Protein AF-A0A3M2SYF1-F1 (afdb_monomer)

Secondary structure (DSSP, 8-state):
--PPPGGGGGTT-TTSS-HHHHHHHHHHHHHHHHHHHHHHHHHTTS-GGG-TTHHHHHHHHHTT--TTSTT--HHHHHHHHHHHHHHHT-HHHHHHHHHHHIIIIIHHHHTTS--TTB-TTSSBPSSPPPPPSS-GGGG-GGG-HHHHT-TTHHHHHHHHHTT--TT-HHHHHHHHHHHHHHHHHHHT-SSHHHHHHHHHIIIIIIIHHHHHTT--HHHHTTHHHHHHHHHGGGGG--BTTB-HHHHHHHHHHHHHHHHHHHHHHH--TT-SS--HHHHHHHHHIIIIIIHHHHHHHHS--GGGTTS-----PPP-SSHHHHHHHHHHH--

Structure (mmCIF, N/CA/C/O backbone):
data_AF-A0A3M2SYF1-F1
#
_entry.id   AF-A0A3M2SYF1-F1
#
loop_
_atom_site.group_PDB
_atom_site.id
_atom_site.type_symbol
_atom_site.label_atom_id
_atom_site.label_alt_id
_atom_site.label_comp_id
_atom_site.label_asym_id
_atom_site.label_entity_id
_atom_site.label_seq_id
_atom_site.pdbx_PDB_ins_code
_atom_site.Cartn_x
_atom_site.Cartn_y
_atom_site.Cartn_z
_atom_site.occupancy
_atom_site.B_iso_or_equiv
_atom_site.auth_seq_id
_atom_site.auth_comp_id
_atom_site.auth_asym_id
_atom_site.auth_atom_id
_atom_site.pdbx_PDB_model_num
ATOM 1 N N . MET A 1 1 ? -13.471 -16.280 10.370 1.00 60.03 1 MET A N 1
ATOM 2 C CA . MET A 1 1 ? -13.769 -14.927 9.847 1.00 60.03 1 MET A CA 1
ATOM 3 C C . MET A 1 1 ? -13.955 -15.028 8.344 1.00 60.03 1 MET A C 1
ATOM 5 O O . MET A 1 1 ? -13.432 -15.975 7.771 1.00 60.03 1 MET A O 1
ATOM 9 N N . ALA A 1 2 ? -14.697 -14.108 7.727 1.00 73.38 2 ALA A N 1
ATOM 10 C CA . ALA A 1 2 ? -14.865 -14.026 6.274 1.00 73.38 2 ALA A CA 1
ATOM 11 C C . ALA A 1 2 ? -13.583 -13.480 5.620 1.00 73.38 2 ALA A C 1
ATOM 13 O O . ALA A 1 2 ? -13.582 -12.371 5.104 1.00 73.38 2 ALA A O 1
ATOM 14 N N . LEU A 1 3 ? -12.462 -14.187 5.763 1.00 85.25 3 LEU A N 1
ATOM 15 C CA . LEU A 1 3 ? -11.188 -13.768 5.187 1.00 85.25 3 LEU A CA 1
ATOM 16 C C . LEU A 1 3 ? -10.887 -14.611 3.950 1.00 85.25 3 LEU A C 1
ATOM 18 O O . LEU A 1 3 ? -11.092 -15.827 4.002 1.00 85.25 3 LEU A O 1
ATOM 22 N N . PRO A 1 4 ? -10.392 -13.989 2.869 1.00 83.75 4 PRO A N 1
ATOM 23 C CA . PRO A 1 4 ? -9.928 -14.712 1.697 1.00 83.75 4 PRO A CA 1
ATOM 24 C C . PRO A 1 4 ? -8.846 -15.726 2.060 1.00 83.75 4 PRO A C 1
ATOM 26 O O . PRO A 1 4 ? -7.920 -15.420 2.815 1.00 83.75 4 PRO A O 1
ATOM 29 N N . SER A 1 5 ? -8.964 -16.927 1.501 1.00 83.44 5 SER A N 1
ATOM 30 C CA . SER A 1 5 ? -8.014 -18.012 1.727 1.00 83.44 5 SER A CA 1
ATOM 31 C C . SER A 1 5 ? -6.654 -17.765 1.057 1.00 83.44 5 SER A C 1
ATOM 33 O O . SER A 1 5 ? -6.559 -17.114 0.014 1.00 83.44 5 SER A O 1
ATOM 35 N N . SER A 1 6 ? -5.589 -18.369 1.594 1.00 82.56 6 SER A N 1
ATOM 36 C CA . SER A 1 6 ? -4.245 -18.331 0.994 1.00 82.56 6 SER A CA 1
ATOM 37 C C . SER A 1 6 ? -4.172 -19.014 -0.377 1.00 82.56 6 SER A C 1
ATOM 39 O O . SER A 1 6 ? -3.214 -18.808 -1.113 1.00 82.56 6 SER A O 1
ATOM 41 N N . VAL A 1 7 ? -5.198 -19.783 -0.763 1.00 81.19 7 VAL A N 1
ATOM 42 C CA . VAL A 1 7 ? -5.313 -20.410 -2.094 1.00 81.19 7 VAL A CA 1
ATOM 43 C C . VAL A 1 7 ? -5.269 -19.363 -3.221 1.00 81.19 7 VAL A C 1
ATOM 45 O O . VAL A 1 7 ? -4.838 -19.674 -4.329 1.00 81.19 7 VAL A O 1
ATOM 48 N N . PHE A 1 8 ? -5.639 -18.109 -2.941 1.00 81.38 8 PHE A N 1
ATOM 49 C CA . PHE A 1 8 ? -5.541 -17.008 -3.902 1.00 81.38 8 PHE A CA 1
ATOM 50 C C . PHE A 1 8 ? -4.116 -16.451 -4.085 1.00 81.38 8 PHE A C 1
ATOM 52 O O . PHE A 1 8 ? -3.902 -15.679 -5.015 1.00 81.38 8 PHE A O 1
ATOM 59 N N . ALA A 1 9 ? -3.133 -16.839 -3.261 1.00 77.38 9 ALA A N 1
ATOM 60 C CA . ALA A 1 9 ? -1.750 -16.358 -3.381 1.00 77.38 9 ALA A CA 1
ATOM 61 C C . ALA A 1 9 ? -1.052 -16.862 -4.656 1.00 77.38 9 ALA A C 1
ATOM 63 O O . ALA A 1 9 ? -0.206 -16.173 -5.217 1.00 77.38 9 ALA A O 1
ATOM 64 N N . GLU A 1 10 ? -1.419 -18.060 -5.118 1.00 65.81 10 GLU A N 1
ATOM 65 C CA . GLU A 1 10 ? -0.887 -18.686 -6.338 1.00 65.81 10 GLU A CA 1
ATOM 66 C C . GLU A 1 10 ? -1.719 -18.354 -7.586 1.00 65.81 10 GLU A C 1
ATOM 68 O O . GLU A 1 10 ? -1.392 -18.790 -8.685 1.00 65.81 10 GLU A O 1
ATOM 73 N N . ALA A 1 11 ? -2.818 -17.611 -7.434 1.00 58.62 11 ALA A N 1
ATOM 74 C CA . ALA A 1 11 ? -3.801 -17.394 -8.491 1.00 58.62 11 ALA A CA 1
ATOM 75 C C . ALA A 1 11 ? -3.437 -16.243 -9.446 1.00 58.62 11 ALA A C 1
ATOM 77 O O . ALA A 1 11 ? -4.338 -15.667 -10.052 1.00 58.62 11 ALA A O 1
ATOM 78 N N . ALA A 1 12 ? -2.145 -15.902 -9.565 1.00 52.38 12 ALA A N 1
ATOM 79 C CA . ALA A 1 12 ? -1.666 -14.809 -10.416 1.00 52.38 12 ALA A CA 1
ATOM 80 C C . ALA A 1 12 ? -2.167 -14.950 -11.865 1.00 52.38 12 ALA A C 1
ATOM 82 O O . ALA A 1 12 ? -2.589 -13.954 -12.441 1.00 52.38 12 ALA A O 1
ATOM 83 N N . ASP A 1 13 ? -2.266 -16.190 -12.363 1.00 54.28 13 ASP A N 1
ATOM 84 C CA . ASP A 1 13 ? -2.859 -16.521 -13.660 1.00 54.28 13 ASP A CA 1
ATOM 85 C C . ASP A 1 13 ? -4.036 -17.492 -13.477 1.00 54.28 13 ASP A C 1
ATOM 87 O O . ASP A 1 13 ? -3.900 -18.719 -13.489 1.00 54.28 13 ASP A O 1
ATOM 91 N N . LEU A 1 14 ? -5.236 -16.936 -13.270 1.00 56.28 14 LEU A N 1
ATOM 92 C CA . LEU A 1 14 ? -6.472 -17.711 -13.084 1.00 56.28 14 LEU A CA 1
ATOM 93 C C . LEU A 1 14 ? -6.798 -18.637 -14.274 1.00 56.28 14 LEU A C 1
ATOM 95 O O . LEU A 1 14 ? -7.517 -19.632 -14.109 1.00 56.28 14 LEU A O 1
ATOM 99 N N . GLU A 1 15 ? -6.297 -18.305 -15.464 1.00 55.44 15 GLU A N 1
ATOM 100 C CA . GLU A 1 15 ? -6.609 -18.985 -16.722 1.00 55.44 15 GLU A CA 1
ATOM 101 C C . GLU A 1 15 ? -5.902 -20.345 -16.857 1.00 55.44 15 GLU A C 1
ATOM 103 O O . GLU A 1 15 ? -6.536 -21.301 -17.315 1.00 55.44 15 GLU A O 1
ATOM 108 N N . ASP A 1 16 ? -4.695 -20.496 -16.303 1.00 61.03 16 ASP A N 1
ATOM 109 C CA . ASP A 1 16 ? -3.860 -21.706 -16.431 1.00 61.03 16 ASP A CA 1
ATOM 110 C C . ASP A 1 16 ? -4.001 -22.705 -15.268 1.00 61.03 16 ASP A C 1
ATOM 112 O O . ASP A 1 16 ? -3.354 -23.755 -15.224 1.00 61.03 16 ASP A O 1
ATOM 116 N N . LEU A 1 17 ? -4.890 -22.429 -14.310 1.00 69.31 17 LEU A N 1
ATOM 117 C CA . LEU A 1 17 ? -5.091 -23.315 -13.164 1.00 69.31 17 LEU A CA 1
ATOM 118 C C . LEU A 1 17 ? -5.807 -24.627 -13.554 1.00 69.31 17 LEU A C 1
ATOM 120 O O . LEU A 1 17 ? -6.782 -24.596 -14.316 1.00 69.31 17 LEU A O 1
ATOM 124 N N . PRO A 1 18 ? -5.418 -25.772 -12.954 1.00 78.56 18 PRO A N 1
ATOM 125 C CA . PRO A 1 18 ? -6.154 -27.027 -13.077 1.00 78.56 18 PRO A CA 1
ATOM 126 C C . PRO A 1 18 ? -7.618 -26.868 -12.652 1.00 78.56 18 PRO A C 1
ATOM 128 O O . PRO A 1 18 ? -7.913 -26.155 -11.686 1.00 78.56 18 PRO A O 1
ATOM 131 N N . ASP A 1 19 ? -8.530 -27.599 -13.294 1.00 77.62 19 ASP A N 1
ATOM 132 C CA . ASP A 1 19 ? -9.976 -27.500 -13.033 1.00 77.62 19 ASP A CA 1
ATOM 133 C C . ASP A 1 19 ? -10.345 -27.707 -11.556 1.00 77.62 19 ASP A C 1
ATOM 135 O O . ASP A 1 19 ? -11.217 -27.018 -11.022 1.00 77.62 19 ASP A O 1
ATOM 139 N N . GLY A 1 20 ? -9.623 -28.589 -10.854 1.00 77.25 20 GLY A N 1
ATOM 140 C CA . GLY A 1 20 ? -9.787 -28.794 -9.413 1.00 77.25 20 GLY A CA 1
ATOM 141 C C . GLY A 1 20 ? -9.464 -27.549 -8.574 1.00 77.25 20 GLY A C 1
ATOM 142 O O . GLY A 1 20 ? -10.216 -27.220 -7.656 1.00 77.25 20 GLY A O 1
ATOM 143 N N . LYS A 1 21 ? -8.398 -26.804 -8.913 1.00 78.94 21 LYS A N 1
ATOM 144 C CA . LYS A 1 21 ? -8.055 -25.537 -8.237 1.00 78.94 21 LYS A CA 1
ATOM 145 C C . LYS A 1 21 ? -9.088 -24.452 -8.563 1.00 78.94 21 LYS A C 1
ATOM 147 O O . LYS A 1 21 ? -9.530 -23.743 -7.662 1.00 78.94 21 LYS A O 1
ATOM 152 N N . LYS A 1 22 ? -9.552 -24.373 -9.816 1.00 80.44 22 LYS A N 1
ATOM 153 C CA . LYS A 1 22 ? -10.620 -23.442 -10.231 1.00 80.44 22 LYS A CA 1
ATOM 154 C C . LYS A 1 22 ? -11.930 -23.684 -9.470 1.00 80.44 22 LYS A C 1
ATOM 156 O O . LYS A 1 22 ? -12.596 -22.726 -9.083 1.00 80.44 22 LYS A O 1
ATOM 161 N N . ALA A 1 23 ? -12.302 -24.943 -9.234 1.00 83.88 23 ALA A N 1
ATOM 162 C CA . ALA A 1 23 ? -13.482 -25.288 -8.442 1.00 83.88 23 ALA A CA 1
ATOM 163 C C . ALA A 1 23 ? -13.339 -24.862 -6.971 1.00 83.88 23 ALA A C 1
ATOM 165 O O . ALA A 1 23 ? -14.257 -24.250 -6.425 1.00 83.88 23 ALA A O 1
ATOM 166 N N . ALA A 1 24 ? -12.176 -25.108 -6.358 1.00 84.19 24 ALA A N 1
ATOM 167 C CA . ALA A 1 24 ? -11.895 -24.693 -4.984 1.00 84.19 24 ALA A CA 1
ATOM 168 C C . ALA A 1 24 ? -11.954 -23.164 -4.807 1.00 84.19 24 ALA A C 1
ATOM 170 O O . ALA A 1 24 ? -12.565 -22.681 -3.857 1.00 84.19 24 ALA A O 1
ATOM 171 N N . LEU A 1 25 ? -11.400 -22.397 -5.754 1.00 86.06 25 LEU A N 1
ATOM 172 C CA . LEU A 1 25 ? -11.466 -20.929 -5.744 1.00 86.06 25 LEU A CA 1
ATOM 173 C C . LEU A 1 25 ? -12.909 -20.410 -5.838 1.00 86.06 25 LEU A C 1
ATOM 175 O O . LEU A 1 25 ? -13.281 -19.460 -5.149 1.00 86.06 25 LEU A O 1
ATOM 179 N N . LYS A 1 26 ? -13.745 -21.038 -6.677 1.00 86.75 26 LYS A N 1
ATOM 180 C CA . LYS A 1 26 ? -15.169 -20.682 -6.802 1.00 86.75 26 LYS A CA 1
ATOM 181 C C . LYS A 1 26 ? -15.941 -20.952 -5.510 1.00 86.75 26 LYS A C 1
ATOM 183 O O . LYS A 1 26 ? -16.753 -20.116 -5.117 1.00 86.75 26 LYS A O 1
ATOM 188 N N . ASP A 1 27 ? -15.691 -22.093 -4.871 1.00 87.94 27 ASP A N 1
ATOM 189 C CA . ASP A 1 27 ? -16.307 -22.452 -3.591 1.00 87.94 27 ASP A CA 1
ATOM 190 C C . ASP A 1 27 ? -15.890 -21.482 -2.474 1.00 87.94 27 ASP A C 1
ATOM 192 O O . ASP A 1 27 ? -16.748 -20.962 -1.759 1.00 87.94 27 ASP A O 1
ATOM 196 N N . ASP A 1 28 ? -14.600 -21.142 -2.381 1.00 88.06 28 ASP A N 1
ATOM 197 C CA . ASP A 1 28 ? -14.106 -20.162 -1.405 1.00 88.06 28 ASP A CA 1
ATOM 198 C C . ASP A 1 28 ? -14.729 -18.774 -1.620 1.00 88.06 28 ASP A C 1
ATOM 200 O O . ASP A 1 28 ? -15.198 -18.136 -0.674 1.00 88.06 28 ASP A O 1
ATOM 204 N N . ARG A 1 29 ? -14.856 -18.342 -2.884 1.00 89.81 29 ARG A N 1
ATOM 205 C CA . ARG A 1 29 ? -15.530 -17.082 -3.229 1.00 89.81 29 ARG A CA 1
ATOM 206 C C . ARG A 1 29 ? -16.994 -17.079 -2.794 1.00 89.81 29 ARG A C 1
ATOM 208 O O . ARG A 1 29 ? -17.486 -16.070 -2.284 1.00 89.81 29 ARG A O 1
ATOM 215 N N . LEU A 1 30 ? -17.704 -18.189 -2.999 1.00 89.50 30 LEU A N 1
ATOM 216 C CA . LEU A 1 30 ? -19.107 -18.319 -2.606 1.00 89.50 30 LEU A CA 1
ATOM 217 C C . LEU A 1 30 ? -19.254 -18.278 -1.080 1.00 89.50 30 LEU A C 1
ATOM 219 O O . LEU A 1 30 ? -20.095 -17.536 -0.573 1.00 89.50 30 LEU A O 1
ATOM 223 N N . LYS A 1 31 ? -18.392 -18.992 -0.347 1.00 90.62 31 LYS A N 1
ATOM 224 C CA . LYS A 1 31 ? -18.346 -18.964 1.124 1.00 90.62 31 LYS A CA 1
ATOM 225 C C . LYS A 1 31 ? -18.086 -17.560 1.663 1.00 90.62 31 LYS A C 1
ATOM 227 O O . LYS A 1 31 ? -18.828 -17.094 2.525 1.00 90.62 31 LYS A O 1
ATOM 232 N N . SER A 1 32 ? -17.085 -16.870 1.121 1.00 91.50 32 SER A N 1
ATOM 233 C CA . SER A 1 32 ? -16.773 -15.480 1.462 1.00 91.50 32 SER A CA 1
ATOM 234 C C . SER A 1 32 ? -17.945 -14.538 1.180 1.00 91.50 32 SER A C 1
ATOM 236 O O . SER A 1 32 ? -18.293 -13.723 2.031 1.00 91.50 32 SER A O 1
ATOM 238 N N . THR A 1 33 ? -18.624 -14.704 0.040 1.00 92.44 33 THR A N 1
ATOM 239 C CA . THR A 1 33 ? -19.803 -13.895 -0.312 1.00 92.44 33 THR A CA 1
ATOM 240 C C . THR A 1 33 ? -20.936 -14.090 0.692 1.00 92.44 33 THR A C 1
ATOM 242 O O . THR A 1 33 ? -21.449 -13.113 1.228 1.00 92.44 33 THR A O 1
ATOM 245 N N . LEU A 1 34 ? -21.282 -15.341 1.015 1.00 93.25 34 LEU A N 1
ATOM 246 C CA . LEU A 1 34 ? -22.310 -15.642 2.016 1.00 93.25 34 LEU A CA 1
ATOM 247 C C . LEU A 1 34 ? -21.955 -15.070 3.393 1.00 93.25 34 LEU A C 1
ATOM 249 O O . LEU A 1 34 ? -22.825 -14.559 4.097 1.00 93.25 34 LEU A O 1
ATOM 253 N N . ALA A 1 35 ? -20.680 -15.140 3.778 1.00 93.31 35 ALA A N 1
ATOM 254 C CA . ALA A 1 35 ? -20.221 -14.613 5.053 1.00 93.31 35 ALA A CA 1
ATOM 255 C C . ALA A 1 35 ? -20.317 -13.076 5.115 1.00 93.31 35 ALA A C 1
ATOM 257 O O . ALA A 1 35 ? -20.728 -12.541 6.145 1.00 93.31 35 ALA A O 1
ATOM 258 N N . VAL A 1 36 ? -20.023 -12.366 4.018 1.00 94.38 36 VAL A N 1
ATOM 259 C CA . VAL A 1 36 ? -20.250 -10.913 3.915 1.00 94.38 36 VAL A CA 1
ATOM 260 C C . VAL A 1 36 ? -21.741 -10.578 3.996 1.00 94.38 36 VAL A C 1
ATOM 262 O O . VAL A 1 36 ? -22.110 -9.696 4.767 1.00 94.38 36 VAL A O 1
ATOM 265 N N . SER A 1 37 ? -22.618 -11.323 3.319 1.00 93.88 37 SER A N 1
ATOM 266 C CA . SER A 1 37 ? -24.070 -11.090 3.399 1.00 93.88 37 SER A CA 1
ATOM 267 C C . SER A 1 37 ? -24.646 -11.367 4.789 1.00 93.88 37 SER A C 1
ATOM 269 O O . SER A 1 37 ? -25.560 -10.673 5.249 1.00 93.88 37 SER A O 1
ATOM 271 N N . ALA A 1 38 ? -24.081 -12.339 5.509 1.00 94.06 38 ALA A N 1
ATOM 272 C CA . ALA A 1 38 ? -24.398 -12.557 6.915 1.00 94.06 38 ALA A CA 1
ATOM 273 C C . ALA A 1 38 ? -23.958 -11.361 7.778 1.00 94.06 38 ALA A C 1
ATOM 275 O O . ALA A 1 38 ? -24.742 -10.888 8.600 1.00 94.06 38 ALA A O 1
ATOM 276 N N . LEU A 1 39 ? -22.751 -10.819 7.561 1.00 93.44 39 LEU A N 1
ATOM 277 C CA . LEU A 1 39 ? -22.296 -9.594 8.233 1.00 93.44 39 LEU A CA 1
ATOM 278 C C . LEU A 1 39 ? -23.184 -8.389 7.894 1.00 93.44 39 LEU A C 1
ATOM 280 O O . LEU A 1 39 ? -23.509 -7.617 8.794 1.00 93.44 39 LEU A O 1
ATOM 284 N N . ALA A 1 40 ? -23.633 -8.256 6.645 1.00 92.19 40 ALA A N 1
ATOM 285 C CA . ALA A 1 40 ? -24.565 -7.213 6.226 1.00 92.19 40 ALA A CA 1
ATOM 286 C C . ALA A 1 40 ? -25.890 -7.309 6.989 1.00 92.19 40 ALA A C 1
ATOM 288 O O . ALA A 1 40 ? -26.342 -6.329 7.584 1.00 92.19 40 ALA A O 1
ATOM 289 N N . SER A 1 41 ? -26.454 -8.513 7.074 1.00 92.75 41 SER A N 1
ATOM 290 C CA . SER A 1 41 ? -27.684 -8.771 7.829 1.00 92.75 41 SER A CA 1
ATOM 291 C C . SER A 1 41 ? -27.514 -8.474 9.324 1.00 92.75 41 SER A C 1
ATOM 293 O O . SER A 1 41 ? -28.389 -7.871 9.943 1.00 92.75 41 SER A O 1
ATOM 295 N N . LEU A 1 42 ? -26.368 -8.838 9.910 1.00 92.00 42 LEU A N 1
ATOM 296 C CA . LEU A 1 42 ? -26.054 -8.545 11.313 1.00 92.00 42 LEU A CA 1
ATOM 297 C C . LEU A 1 42 ? -25.846 -7.048 11.567 1.00 92.00 42 LEU A C 1
ATOM 299 O O . LEU A 1 42 ? -26.265 -6.551 12.612 1.00 92.00 42 LEU A O 1
ATOM 303 N N . SER A 1 43 ? -25.256 -6.322 10.615 1.00 91.44 43 SER A N 1
ATOM 304 C CA . SER A 1 43 ? -25.020 -4.878 10.730 1.00 91.44 43 SER A CA 1
ATOM 305 C C . SER A 1 43 ? -26.317 -4.064 10.814 1.00 91.44 43 SER A C 1
ATOM 307 O O . SER A 1 43 ? -26.334 -2.999 11.431 1.00 91.44 43 SER A O 1
ATOM 309 N N . ALA A 1 44 ? -27.420 -4.597 10.273 1.00 89.94 44 ALA A N 1
ATOM 310 C CA . ALA A 1 44 ? -28.752 -4.009 10.400 1.00 89.94 44 ALA A CA 1
ATOM 311 C C . ALA A 1 44 ? -29.326 -4.121 11.826 1.00 89.94 44 ALA A C 1
ATOM 313 O O . ALA A 1 44 ? -30.186 -3.330 12.208 1.00 89.94 44 ALA A O 1
ATOM 314 N N . VAL A 1 45 ? -28.854 -5.089 12.618 1.00 92.38 45 VAL A N 1
ATOM 315 C CA . VAL A 1 45 ? -29.316 -5.335 13.994 1.00 92.38 45 VAL A CA 1
ATOM 316 C C . VAL A 1 45 ? -28.376 -4.694 15.016 1.00 92.38 45 VAL A C 1
ATOM 318 O O . VAL A 1 45 ? -28.828 -4.057 15.969 1.00 92.38 45 VAL A O 1
ATOM 321 N N . LEU A 1 46 ? -27.064 -4.846 14.823 1.00 91.44 46 LEU A N 1
ATOM 322 C CA . LEU A 1 46 ? -26.029 -4.298 15.692 1.00 91.44 46 LEU A CA 1
ATOM 323 C C . LEU A 1 46 ? -25.073 -3.422 14.870 1.00 91.44 46 LEU A C 1
ATOM 325 O O . LEU A 1 46 ? -24.324 -3.952 14.047 1.00 91.44 46 LEU A O 1
ATOM 329 N N . PRO A 1 47 ? -25.029 -2.101 15.124 1.00 89.12 47 PRO A N 1
ATOM 330 C CA . PRO A 1 47 ? -24.081 -1.225 14.454 1.00 89.12 47 PRO A CA 1
ATOM 331 C C . PRO A 1 47 ? -22.636 -1.670 14.676 1.00 89.12 47 PRO A C 1
ATOM 333 O O . PRO A 1 47 ? -22.246 -1.991 15.802 1.00 89.12 47 PRO A O 1
ATOM 336 N N . LEU A 1 48 ? -21.827 -1.615 13.617 1.00 89.56 48 LEU A N 1
ATOM 337 C CA . LEU A 1 48 ? -20.460 -2.140 13.604 1.00 89.56 48 LEU A CA 1
ATOM 338 C C . LEU A 1 48 ? -19.583 -1.566 14.729 1.00 89.56 48 LEU A C 1
ATOM 340 O O . LEU A 1 48 ? -18.833 -2.298 15.366 1.00 89.56 48 LEU A O 1
ATOM 344 N N . TRP A 1 49 ? -19.715 -0.272 15.032 1.00 86.62 49 TRP A N 1
ATOM 345 C CA . TRP A 1 49 ? -18.931 0.398 16.079 1.00 86.62 49 TRP A CA 1
ATOM 346 C C . TRP A 1 49 ? -19.299 -0.016 17.512 1.00 86.62 49 TRP A C 1
ATOM 348 O O . TRP A 1 49 ? -18.588 0.335 18.449 1.00 86.62 49 TRP A O 1
ATOM 358 N N . LYS A 1 50 ? -20.411 -0.737 17.705 1.00 88.88 50 LYS A N 1
ATOM 359 C CA . LYS A 1 50 ? -20.804 -1.315 19.000 1.00 88.88 50 LYS A CA 1
ATOM 360 C C . LYS A 1 50 ? -20.379 -2.778 19.145 1.00 88.88 50 LYS A C 1
ATOM 362 O O . LYS A 1 50 ? -20.552 -3.347 20.221 1.00 88.88 50 LYS A O 1
ATOM 367 N N . ALA A 1 51 ? -19.871 -3.401 18.082 1.00 90.94 51 ALA A N 1
ATOM 368 C CA . ALA A 1 51 ? -19.428 -4.785 18.128 1.00 90.94 51 ALA A CA 1
ATOM 369 C C . ALA A 1 51 ? -18.134 -4.915 18.946 1.00 90.94 51 ALA A C 1
ATOM 371 O O . ALA A 1 51 ? -17.207 -4.123 18.791 1.00 90.94 51 ALA A O 1
ATOM 372 N N . ALA A 1 52 ? -18.048 -5.953 19.782 1.00 90.19 52 ALA A N 1
ATOM 373 C CA . ALA A 1 52 ? -16.858 -6.220 20.597 1.00 90.19 52 ALA A CA 1
ATOM 374 C C . ALA A 1 52 ? -15.608 -6.520 19.745 1.00 90.19 52 ALA A C 1
ATOM 376 O O . ALA A 1 52 ? -14.488 -6.240 20.155 1.00 90.19 52 ALA A O 1
ATOM 377 N N . ASN A 1 53 ? -15.809 -7.068 18.547 1.00 91.62 53 ASN A N 1
ATOM 378 C CA . ASN A 1 53 ? -14.782 -7.464 17.588 1.00 91.62 53 ASN A CA 1
ATOM 379 C C . ASN A 1 53 ? -14.786 -6.567 16.334 1.00 91.62 53 ASN A C 1
ATOM 381 O O . ASN A 1 53 ? -14.581 -7.048 15.219 1.00 91.62 53 ASN A O 1
ATOM 385 N N . ALA A 1 54 ? -15.032 -5.261 16.501 1.00 93.56 54 ALA A N 1
ATOM 386 C CA . ALA A 1 54 ? -15.116 -4.305 15.392 1.00 93.56 54 ALA A CA 1
ATOM 387 C C . ALA A 1 54 ? -13.883 -4.337 14.472 1.00 93.56 54 ALA A C 1
ATOM 389 O O . ALA A 1 54 ? -14.045 -4.332 13.255 1.00 93.56 54 ALA A O 1
ATOM 390 N N . ALA A 1 55 ? -12.668 -4.443 15.025 1.00 94.69 55 ALA A N 1
ATOM 391 C CA . ALA A 1 55 ? -11.441 -4.531 14.232 1.00 94.69 55 ALA A CA 1
ATOM 392 C C . ALA A 1 55 ? -11.419 -5.755 13.300 1.00 94.69 55 ALA A C 1
ATOM 394 O O . ALA A 1 55 ? -11.034 -5.634 12.137 1.00 94.69 55 ALA A O 1
ATOM 395 N N . ASP A 1 56 ? -11.894 -6.912 13.765 1.00 94.06 56 ASP A N 1
ATOM 396 C CA . ASP A 1 56 ? -11.939 -8.142 12.968 1.00 94.06 56 ASP A CA 1
ATOM 397 C C . ASP A 1 56 ? -13.006 -8.064 11.870 1.00 94.06 56 ASP A C 1
ATOM 399 O O . ASP A 1 56 ? -12.771 -8.477 10.734 1.00 94.06 56 ASP A O 1
ATOM 403 N N . ILE A 1 57 ? -14.169 -7.485 12.189 1.00 94.88 57 ILE A N 1
ATOM 404 C CA . ILE A 1 57 ? -15.255 -7.275 11.223 1.00 94.88 57 ILE A CA 1
ATOM 405 C C . ILE A 1 57 ? -14.812 -6.286 10.140 1.00 94.88 57 ILE A C 1
ATOM 407 O O . ILE A 1 57 ? -14.977 -6.568 8.957 1.00 94.88 57 ILE A O 1
ATOM 411 N N . VAL A 1 58 ? -14.212 -5.155 10.524 1.00 96.00 58 VAL A N 1
ATOM 412 C CA . VAL A 1 58 ? -13.685 -4.160 9.577 1.00 96.00 58 VAL A CA 1
ATOM 413 C C . VAL A 1 58 ? -12.585 -4.764 8.716 1.00 96.00 58 VAL A C 1
ATOM 415 O O . VAL A 1 58 ? -12.621 -4.574 7.508 1.00 96.00 58 VAL A O 1
ATOM 418 N N . THR A 1 59 ? -11.660 -5.541 9.287 1.00 96.38 59 THR A N 1
ATOM 419 C CA . THR A 1 59 ? -10.628 -6.250 8.506 1.00 96.38 59 THR A CA 1
ATOM 420 C C . THR A 1 59 ? -11.261 -7.182 7.468 1.00 96.38 59 THR A C 1
ATOM 422 O O . THR A 1 59 ? -10.873 -7.165 6.298 1.00 96.38 59 THR A O 1
ATOM 425 N N . ALA A 1 60 ? -12.281 -7.951 7.861 1.00 95.56 60 ALA A N 1
ATOM 426 C CA . ALA A 1 60 ? -12.978 -8.853 6.952 1.00 95.56 60 ALA A CA 1
ATOM 427 C C . ALA A 1 60 ? -13.711 -8.109 5.828 1.00 95.56 60 ALA A C 1
ATOM 429 O O . ALA A 1 60 ? -13.540 -8.451 4.665 1.00 95.56 60 ALA A O 1
ATO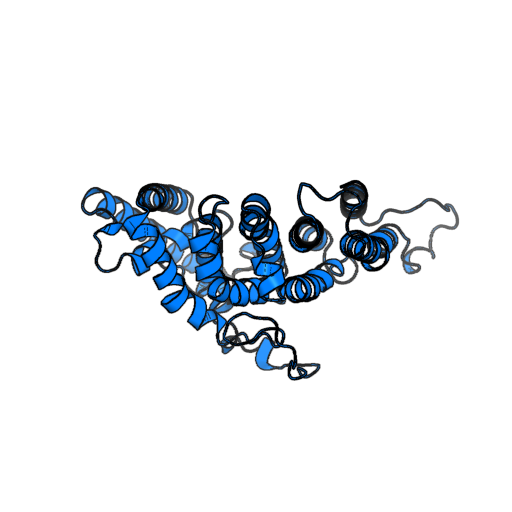M 430 N N . LEU A 1 61 ? -14.465 -7.054 6.139 1.00 96.25 61 LEU A N 1
ATOM 431 C CA . LEU A 1 61 ? -15.159 -6.253 5.124 1.00 96.25 61 LEU A CA 1
ATOM 432 C C . LEU A 1 61 ? -14.166 -5.517 4.211 1.00 96.25 61 LEU A C 1
ATOM 434 O O . LEU A 1 61 ? -14.330 -5.501 2.992 1.00 96.25 61 LEU A O 1
ATOM 438 N N . ALA A 1 62 ? -13.100 -4.947 4.782 1.00 96.69 62 ALA A N 1
ATOM 439 C CA . ALA A 1 62 ? -12.081 -4.214 4.034 1.00 96.69 62 ALA A CA 1
ATOM 440 C C . ALA A 1 62 ? -11.363 -5.111 3.016 1.00 96.69 62 ALA A C 1
ATOM 442 O O . ALA A 1 62 ? -10.954 -4.627 1.963 1.00 96.69 62 ALA A O 1
ATOM 443 N N . SER A 1 63 ? -11.294 -6.420 3.275 1.00 96.00 63 SER A N 1
ATOM 444 C CA . SER A 1 63 ? -10.727 -7.421 2.363 1.00 96.00 63 SER A CA 1
ATOM 445 C C . SER A 1 63 ? -11.468 -7.530 1.022 1.00 96.00 63 SER A C 1
ATOM 447 O O . SER A 1 63 ? -10.885 -8.024 0.065 1.00 96.00 63 SER A O 1
ATOM 449 N N . PHE A 1 64 ? -12.716 -7.054 0.921 1.00 95.88 64 PHE A N 1
ATOM 450 C CA . PHE A 1 64 ? -13.534 -7.103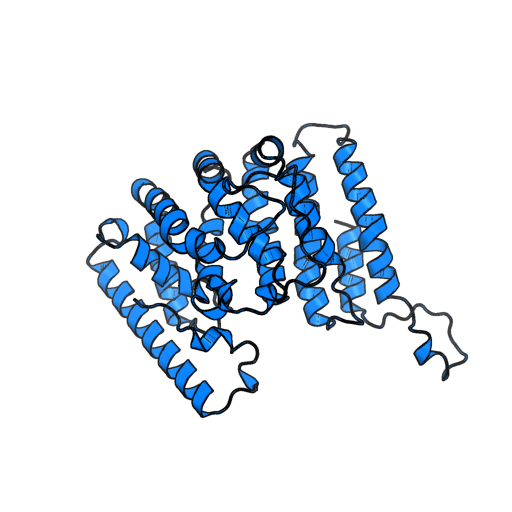 -0.305 1.00 95.88 64 PHE A CA 1
ATOM 451 C C . PHE A 1 64 ? -13.743 -5.725 -0.954 1.00 95.88 64 PHE A C 1
ATOM 453 O O . PHE A 1 64 ? -14.634 -5.540 -1.785 1.00 95.88 64 PHE A O 1
ATOM 460 N N . THR A 1 65 ? -12.941 -4.725 -0.583 1.00 95.38 65 THR A N 1
ATOM 461 C CA . THR A 1 65 ? -13.077 -3.348 -1.098 1.00 95.38 65 THR A CA 1
ATOM 462 C C . THR A 1 65 ? -12.454 -3.133 -2.475 1.00 95.38 65 THR A C 1
ATOM 464 O O . THR A 1 65 ? -12.714 -2.108 -3.095 1.00 95.38 65 THR A O 1
ATOM 467 N N . SER A 1 66 ? -11.679 -4.088 -2.991 1.00 93.12 66 SER A N 1
ATOM 468 C CA . SER A 1 66 ? -11.116 -4.031 -4.343 1.00 93.12 66 SER A CA 1
ATOM 469 C C . SER A 1 66 ? -11.825 -5.025 -5.255 1.00 93.12 66 SER A C 1
ATOM 471 O O . SER A 1 66 ? -11.811 -6.230 -5.003 1.00 93.12 66 SER A O 1
ATOM 473 N N . ALA A 1 67 ? -12.434 -4.518 -6.329 1.00 90.12 67 ALA A N 1
ATOM 474 C CA . ALA A 1 67 ? -13.057 -5.341 -7.366 1.00 90.12 67 ALA A CA 1
ATOM 475 C C . ALA A 1 67 ? -12.031 -6.045 -8.275 1.00 90.12 67 ALA A C 1
ATOM 477 O O . ALA A 1 67 ? -12.405 -6.953 -9.013 1.00 90.12 67 ALA A O 1
ATOM 478 N N . GLU A 1 68 ? -10.763 -5.627 -8.221 1.00 86.94 68 GLU A N 1
ATOM 479 C CA . GLU A 1 68 ? -9.650 -6.240 -8.957 1.00 86.94 68 GLU A CA 1
ATOM 480 C C . GLU A 1 68 ? -9.156 -7.527 -8.280 1.00 86.94 68 GLU A C 1
ATOM 482 O O . GLU A 1 68 ? -8.483 -8.341 -8.908 1.00 86.94 68 GLU A O 1
ATOM 487 N N . ASP A 1 69 ? -9.503 -7.736 -7.005 1.00 89.44 69 ASP A N 1
ATOM 488 C CA . ASP A 1 69 ? -9.057 -8.912 -6.270 1.00 89.44 69 ASP A CA 1
ATOM 489 C C . ASP A 1 69 ? -9.805 -10.178 -6.737 1.00 89.44 69 ASP A C 1
ATOM 491 O O . ASP A 1 69 ? -11.039 -10.179 -6.835 1.00 89.44 69 ASP A O 1
ATOM 495 N N . PRO A 1 70 ? -9.106 -11.312 -6.928 1.00 87.88 70 PRO A N 1
ATOM 496 C CA . PRO A 1 70 ? -9.695 -12.528 -7.498 1.00 87.88 70 PRO A CA 1
ATOM 497 C C . PRO A 1 70 ? -10.761 -13.178 -6.597 1.00 87.88 70 PRO A C 1
ATOM 499 O O . PRO A 1 70 ? -11.632 -13.911 -7.077 1.00 87.88 70 PRO A O 1
ATOM 502 N N . TRP A 1 71 ? -10.720 -12.905 -5.290 1.00 89.94 71 TRP A N 1
ATOM 503 C CA . TRP A 1 71 ? -11.699 -13.386 -4.311 1.00 89.94 71 TRP A CA 1
ATOM 504 C C . TRP A 1 71 ? -12.924 -12.474 -4.170 1.00 89.94 71 TRP A C 1
ATOM 506 O O . TRP A 1 71 ? -13.885 -12.843 -3.492 1.00 89.94 71 TRP A O 1
ATOM 516 N N . THR A 1 72 ? -12.928 -11.293 -4.787 1.00 92.12 72 THR A N 1
ATOM 517 C CA . THR A 1 72 ? -14.001 -10.317 -4.594 1.00 92.12 72 THR A CA 1
ATOM 518 C C . THR A 1 72 ? -15.120 -10.521 -5.614 1.00 92.12 72 THR A C 1
ATOM 520 O O . THR A 1 72 ? -14.956 -10.364 -6.821 1.00 92.12 72 THR A O 1
ATOM 523 N N . GLY A 1 73 ? -16.313 -10.873 -5.129 1.00 91.06 73 GLY A N 1
ATOM 524 C CA . GLY A 1 73 ? -17.538 -10.872 -5.928 1.00 91.06 73 GLY A CA 1
ATOM 525 C C . GLY A 1 73 ? -18.207 -9.494 -5.965 1.00 91.06 73 GLY A C 1
ATOM 526 O O . GLY A 1 73 ? -18.050 -8.688 -5.052 1.00 91.06 73 GLY A O 1
ATOM 527 N N . ARG A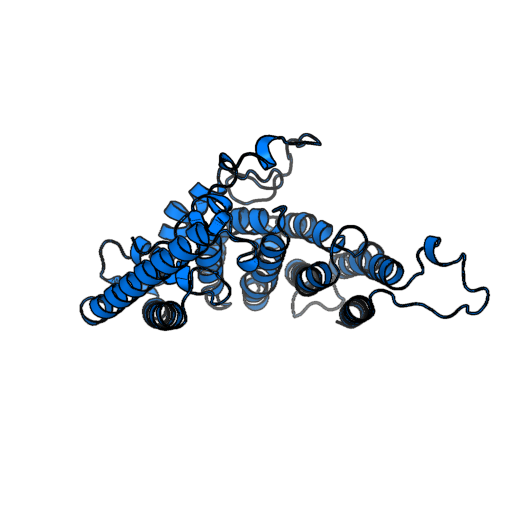 1 74 ? -19.040 -9.235 -6.986 1.00 93.00 74 ARG A N 1
ATOM 528 C CA . ARG A 1 74 ? -19.808 -7.973 -7.088 1.00 93.00 74 ARG A CA 1
ATOM 529 C C . ARG A 1 74 ? -20.682 -7.708 -5.859 1.00 93.00 74 ARG A C 1
ATOM 531 O O . ARG A 1 74 ? -20.735 -6.583 -5.380 1.00 93.00 74 ARG A O 1
ATOM 538 N N . GLN A 1 75 ? -21.350 -8.746 -5.355 1.00 93.69 75 GLN A N 1
ATOM 539 C CA . GLN A 1 75 ? -22.218 -8.635 -4.183 1.00 93.69 75 GLN A CA 1
ATOM 540 C C . GLN A 1 75 ? -21.414 -8.363 -2.906 1.00 93.69 75 GLN A C 1
ATOM 542 O O . GLN A 1 75 ? -21.698 -7.391 -2.215 1.00 93.69 75 GLN A O 1
ATOM 547 N N . SER A 1 76 ? -20.373 -9.162 -2.633 1.00 94.62 76 SER A N 1
ATOM 548 C CA . SER A 1 76 ? -19.518 -8.973 -1.454 1.00 94.62 76 SER A CA 1
ATOM 549 C C . SER A 1 76 ? -18.838 -7.604 -1.453 1.00 94.62 76 SER A C 1
ATOM 551 O O . SER A 1 76 ? -18.692 -6.995 -0.397 1.00 94.62 76 SER A O 1
ATOM 553 N N . HIS A 1 77 ? -18.460 -7.100 -2.631 1.00 96.38 77 HIS A N 1
ATOM 554 C CA . HIS A 1 77 ? -17.902 -5.762 -2.791 1.00 96.38 77 HIS A CA 1
ATOM 555 C C . HIS A 1 77 ? -18.908 -4.666 -2.430 1.00 96.38 77 HIS A C 1
ATOM 557 O O . HIS A 1 77 ? -18.601 -3.790 -1.620 1.00 96.38 77 HIS A O 1
ATOM 563 N N . ALA A 1 78 ? -20.114 -4.727 -3.003 1.00 96.25 78 ALA A N 1
ATOM 564 C CA . ALA A 1 78 ? -21.159 -3.735 -2.767 1.00 96.25 78 ALA A CA 1
ATOM 565 C C . ALA A 1 78 ? -21.583 -3.697 -1.290 1.00 96.25 78 ALA A C 1
ATOM 567 O O . ALA A 1 78 ? -21.606 -2.628 -0.683 1.00 96.25 78 ALA A O 1
ATOM 568 N N . GLU A 1 79 ? -21.849 -4.863 -0.696 1.00 95.38 79 GLU A N 1
ATOM 569 C CA . GLU A 1 79 ? -22.252 -4.976 0.710 1.00 95.38 79 GLU A CA 1
ATOM 570 C C . GLU A 1 79 ? -21.141 -4.499 1.654 1.00 95.38 79 GLU A C 1
ATOM 572 O O . GLU A 1 79 ? -21.395 -3.683 2.540 1.00 95.38 79 GLU A O 1
ATOM 577 N N . SER A 1 80 ? -19.894 -4.936 1.438 1.00 96.19 80 SER A N 1
ATOM 578 C CA . SER A 1 80 ? -18.773 -4.521 2.292 1.00 96.19 80 SER A CA 1
ATOM 579 C C . SER A 1 80 ? -18.523 -3.021 2.226 1.00 96.19 80 SER A C 1
ATOM 581 O O . SER A 1 80 ? -18.334 -2.381 3.261 1.00 96.19 80 SER A O 1
ATOM 583 N N . THR A 1 81 ? -18.561 -2.445 1.024 1.00 95.69 81 THR A N 1
ATOM 584 C CA . THR A 1 81 ? -18.326 -1.012 0.826 1.00 95.69 81 THR A CA 1
ATOM 585 C C . THR A 1 81 ? -19.407 -0.174 1.503 1.00 95.69 81 THR A C 1
ATOM 587 O O . THR A 1 81 ? -19.081 0.817 2.153 1.00 95.69 81 THR A O 1
ATOM 590 N N . GLU A 1 82 ? -20.676 -0.583 1.431 1.00 95.12 82 GLU A N 1
ATOM 591 C CA . GLU A 1 82 ? -21.772 0.166 2.055 1.00 95.12 82 GLU A CA 1
ATOM 592 C C . GLU A 1 82 ? -21.713 0.134 3.591 1.00 95.12 82 GLU A C 1
ATOM 594 O O . GLU A 1 82 ? -21.887 1.163 4.257 1.00 95.12 82 GLU A O 1
ATOM 599 N N . ILE A 1 83 ? -21.391 -1.026 4.174 1.00 95.00 83 ILE A N 1
ATOM 600 C CA . ILE A 1 83 ? -21.230 -1.153 5.630 1.00 95.00 83 ILE A CA 1
ATOM 601 C C . ILE A 1 83 ? -20.048 -0.303 6.108 1.00 95.00 83 ILE A C 1
ATOM 603 O O . ILE A 1 83 ? -20.170 0.443 7.084 1.00 95.00 83 ILE A O 1
ATOM 607 N N . LEU A 1 84 ? -18.911 -0.377 5.407 1.00 96.06 84 LEU A N 1
ATOM 608 C CA . LEU A 1 84 ? -17.723 0.410 5.740 1.00 96.06 84 LEU A CA 1
ATOM 609 C C . LEU A 1 84 ? -17.977 1.910 5.588 1.00 96.06 84 LEU A C 1
ATOM 611 O O . LEU A 1 84 ? -17.570 2.669 6.460 1.00 96.06 84 LEU A O 1
ATOM 615 N N . ARG A 1 85 ? -18.708 2.339 4.553 1.00 94.44 85 ARG A N 1
ATOM 616 C CA . ARG A 1 85 ? -19.108 3.742 4.363 1.00 94.44 85 ARG A CA 1
ATOM 617 C C . ARG A 1 85 ? -19.930 4.257 5.540 1.00 94.44 85 ARG A C 1
ATOM 619 O O . ARG A 1 85 ? -19.745 5.384 5.978 1.00 94.44 85 ARG A O 1
ATOM 626 N N . THR A 1 86 ? -20.829 3.438 6.078 1.00 93.06 86 THR A N 1
ATOM 627 C CA . THR A 1 86 ? -21.598 3.814 7.271 1.00 93.06 86 THR A CA 1
ATOM 628 C C . THR A 1 86 ? -20.692 3.906 8.499 1.00 93.06 86 THR A C 1
ATOM 630 O O . THR A 1 86 ? -20.801 4.851 9.278 1.00 93.06 86 THR A O 1
ATOM 633 N N . PHE A 1 87 ? -19.756 2.970 8.661 1.00 93.94 87 PHE A N 1
ATOM 634 C CA . PHE A 1 87 ? -18.790 2.977 9.758 1.00 93.94 87 PHE A CA 1
ATOM 635 C C . PHE A 1 87 ? -17.858 4.200 9.746 1.00 93.94 87 PHE A C 1
ATOM 637 O O . PHE A 1 87 ? -17.615 4.781 10.803 1.00 93.94 87 PHE A O 1
ATOM 644 N N . THR A 1 88 ? -17.374 4.628 8.579 1.00 92.31 88 THR A N 1
ATOM 645 C CA . THR A 1 88 ? -16.430 5.754 8.457 1.00 92.31 88 THR A CA 1
ATOM 646 C C . THR A 1 88 ? -17.053 7.096 8.835 1.00 92.31 88 THR A C 1
ATOM 648 O O . THR A 1 88 ? -16.336 8.001 9.240 1.00 92.31 88 THR A O 1
ATOM 651 N N . THR A 1 89 ? -18.387 7.219 8.819 1.00 91.06 89 THR A N 1
ATOM 652 C CA . THR A 1 89 ? -19.081 8.415 9.342 1.00 91.06 89 THR A CA 1
ATOM 653 C C . THR A 1 89 ? -18.973 8.577 10.861 1.00 91.06 89 THR A C 1
ATOM 655 O O . THR A 1 89 ? -19.274 9.642 11.395 1.00 91.06 89 THR A O 1
ATOM 658 N N . GLN A 1 90 ? -18.581 7.524 11.582 1.00 90.69 90 GLN A N 1
ATOM 659 C CA . GLN A 1 90 ? -18.558 7.491 13.042 1.00 90.69 90 GLN A CA 1
ATOM 660 C C . GLN A 1 90 ? -17.143 7.733 13.578 1.00 90.69 90 GLN A C 1
ATOM 662 O O . GLN A 1 90 ? -16.546 6.849 14.197 1.00 90.69 90 GLN A O 1
ATOM 667 N N . ASP A 1 91 ? -16.623 8.948 13.384 1.00 85.31 91 ASP A N 1
ATOM 668 C CA . ASP A 1 91 ? -15.239 9.344 13.710 1.00 85.31 91 ASP A CA 1
ATOM 669 C C . ASP A 1 91 ? -14.742 8.860 15.076 1.00 85.31 91 ASP A C 1
ATOM 671 O O . ASP A 1 91 ? -13.621 8.368 15.200 1.00 85.31 91 ASP A O 1
ATOM 675 N N . ARG A 1 92 ? -15.598 8.967 16.103 1.00 88.88 92 ARG A N 1
ATOM 676 C CA . ARG A 1 92 ? -15.275 8.597 17.490 1.00 88.88 92 ARG A CA 1
ATOM 677 C C . ARG A 1 92 ? -14.785 7.152 17.627 1.00 88.88 92 ARG A C 1
ATOM 679 O O . ARG A 1 92 ? -13.982 6.871 18.511 1.00 88.88 92 ARG A O 1
ATOM 686 N N . TYR A 1 93 ? -15.300 6.246 16.802 1.00 90.50 93 TYR A N 1
ATOM 687 C CA . TYR A 1 93 ? -14.974 4.819 16.845 1.00 90.50 93 TYR A CA 1
ATOM 688 C C . TYR A 1 93 ? -14.105 4.390 15.663 1.00 90.50 93 TYR A C 1
ATOM 690 O O . TYR A 1 93 ? -13.366 3.415 15.768 1.00 90.50 93 TYR A O 1
ATOM 698 N N . HIS A 1 94 ? -14.173 5.128 14.556 1.00 93.19 94 HIS A N 1
ATOM 699 C CA . HIS A 1 94 ? -13.466 4.834 13.321 1.00 93.19 94 HIS A CA 1
ATOM 700 C C . HIS A 1 94 ? -11.940 4.793 13.496 1.00 93.19 94 HIS A C 1
ATOM 702 O O . HIS A 1 94 ? -11.312 3.762 13.241 1.00 93.19 94 HIS A O 1
ATOM 708 N N . TRP A 1 95 ? -11.346 5.885 13.984 1.00 94.88 95 TRP A N 1
ATOM 709 C CA . TRP A 1 95 ? -9.890 6.020 14.085 1.00 94.88 95 TRP A CA 1
ATOM 710 C C . TRP A 1 95 ? -9.234 5.070 15.095 1.00 94.88 95 TRP A C 1
ATOM 712 O O . TRP A 1 95 ? -8.236 4.449 14.726 1.00 94.88 95 TRP A O 1
ATOM 722 N N . PRO A 1 96 ? -9.787 4.856 16.309 1.00 95.19 96 PRO A N 1
ATOM 723 C CA . PRO A 1 96 ? -9.246 3.859 17.235 1.00 95.19 96 PRO A CA 1
ATOM 724 C C . PRO A 1 96 ? -9.224 2.441 16.652 1.00 95.19 96 PRO A C 1
ATOM 726 O O . PRO A 1 96 ? -8.281 1.686 16.882 1.00 95.19 96 PRO A O 1
ATOM 729 N N . VAL A 1 97 ? -10.238 2.076 15.861 1.00 96.12 97 VAL A N 1
ATOM 730 C CA . VAL A 1 97 ? -10.284 0.770 15.189 1.00 96.12 97 VAL A CA 1
ATOM 731 C C . VAL A 1 97 ? -9.237 0.687 14.079 1.00 96.12 97 VAL A C 1
ATOM 733 O O . VAL A 1 97 ? -8.558 -0.332 13.978 1.00 96.12 97 VAL A O 1
ATOM 736 N N . ILE A 1 98 ? -9.043 1.745 13.281 1.00 95.94 98 ILE A N 1
ATOM 737 C CA . ILE A 1 98 ? -7.940 1.800 12.304 1.00 95.94 98 ILE A CA 1
ATOM 738 C C . ILE A 1 98 ? -6.592 1.614 13.000 1.00 95.94 98 ILE A C 1
ATOM 740 O O . ILE A 1 98 ? -5.775 0.810 12.550 1.00 95.94 98 ILE A O 1
ATOM 744 N N . GLU A 1 99 ? -6.362 2.327 14.102 1.00 96.31 99 GLU A N 1
ATOM 745 C CA . GLU A 1 99 ? -5.122 2.227 14.867 1.00 96.31 99 GLU A CA 1
ATOM 746 C C . GLU A 1 99 ? -4.897 0.796 15.374 1.00 96.31 99 GLU A C 1
ATOM 748 O O . GLU A 1 99 ? -3.796 0.249 15.242 1.00 96.31 99 GLU A O 1
ATOM 753 N N . GLN A 1 100 ? -5.950 0.162 15.899 1.00 96.38 100 GLN A N 1
ATOM 754 C CA . GLN A 1 100 ? -5.914 -1.226 16.346 1.00 96.38 100 GLN A CA 1
ATOM 755 C C . GLN A 1 100 ? -5.559 -2.180 15.196 1.00 96.38 100 GLN A C 1
ATOM 757 O O . GLN A 1 100 ? -4.659 -3.008 15.344 1.00 96.38 100 GLN A O 1
ATOM 762 N N . ILE A 1 101 ? -6.202 -2.046 14.032 1.00 97.00 101 ILE A N 1
ATOM 763 C CA . ILE A 1 101 ? -5.926 -2.888 12.857 1.00 97.00 101 ILE A CA 1
ATOM 764 C C . ILE A 1 101 ? -4.477 -2.697 12.390 1.00 97.00 101 ILE A C 1
ATOM 766 O O . ILE A 1 101 ? -3.765 -3.676 12.145 1.00 97.00 101 ILE A O 1
ATOM 770 N N . LEU A 1 102 ? -3.996 -1.453 12.321 1.00 96.44 102 LEU A N 1
ATOM 771 C CA . LEU A 1 102 ? -2.617 -1.158 11.933 1.00 96.44 102 LEU A CA 1
ATOM 772 C C . LEU A 1 102 ? -1.603 -1.801 12.887 1.00 96.44 102 LEU A C 1
ATOM 774 O O . LEU A 1 102 ? -0.623 -2.392 12.431 1.00 96.44 102 LEU A O 1
ATOM 778 N N . LYS A 1 103 ? -1.833 -1.719 14.203 1.00 95.56 103 LYS A N 1
ATOM 779 C CA . LYS A 1 103 ? -0.914 -2.257 15.219 1.00 95.56 103 LYS A CA 1
ATOM 780 C C . LYS A 1 103 ? -0.961 -3.775 15.336 1.00 95.56 103 LYS A C 1
ATOM 782 O O . LYS A 1 103 ? 0.095 -4.392 15.466 1.00 95.56 103 LYS A O 1
ATOM 787 N N . GLU A 1 104 ? -2.152 -4.363 15.324 1.00 95.31 104 GLU A N 1
ATOM 788 C CA . GLU A 1 104 ? -2.349 -5.771 15.677 1.00 95.31 104 GLU A CA 1
ATOM 789 C C . GLU A 1 104 ? -2.490 -6.707 14.475 1.00 95.31 104 GLU A C 1
ATOM 791 O O . GLU A 1 104 ? -2.332 -7.915 14.642 1.00 95.31 104 GLU A O 1
ATOM 796 N N . ARG A 1 105 ? -2.824 -6.193 13.284 1.00 93.12 105 ARG A N 1
ATOM 797 C CA . ARG A 1 105 ? -3.058 -7.017 12.085 1.00 93.12 105 ARG A CA 1
ATOM 798 C C . ARG A 1 105 ? -2.060 -6.700 10.979 1.00 93.12 105 ARG A C 1
ATOM 800 O O . ARG A 1 105 ? -1.376 -7.599 10.511 1.00 93.12 105 ARG A O 1
ATOM 807 N N . ILE A 1 106 ? -1.895 -5.427 10.616 1.00 94.50 106 ILE A N 1
ATOM 808 C CA . ILE A 1 106 ? -1.001 -5.037 9.512 1.00 94.50 106 ILE A CA 1
ATOM 809 C C . ILE A 1 106 ? 0.469 -5.135 9.929 1.00 94.50 106 ILE A C 1
ATOM 811 O O . ILE A 1 106 ? 1.240 -5.888 9.337 1.00 94.50 106 ILE A O 1
ATOM 815 N N . ARG A 1 107 ? 0.880 -4.409 10.975 1.00 92.25 107 ARG A N 1
ATOM 816 C CA . ARG A 1 107 ? 2.292 -4.323 11.380 1.00 92.25 107 ARG A CA 1
ATOM 817 C C . ARG A 1 107 ? 2.965 -5.691 11.588 1.00 92.25 107 ARG A C 1
ATOM 819 O O . ARG A 1 107 ? 4.081 -5.845 11.092 1.00 92.25 107 ARG A O 1
ATOM 826 N N . PRO A 1 108 ? 2.357 -6.685 12.267 1.00 92.38 108 PRO A N 1
ATOM 827 C CA . PRO A 1 108 ? 2.997 -7.986 12.470 1.00 92.38 108 PRO A CA 1
ATOM 828 C C . PRO A 1 108 ? 3.281 -8.736 11.165 1.00 92.38 108 PRO A C 1
ATOM 830 O O . PRO A 1 108 ? 4.300 -9.418 11.066 1.00 92.38 108 PRO A O 1
ATOM 833 N N . LEU A 1 109 ? 2.423 -8.578 10.152 1.00 90.81 109 LEU A N 1
ATOM 834 C CA . LEU A 1 109 ? 2.586 -9.247 8.863 1.00 90.81 109 LEU A CA 1
ATOM 835 C C . LEU A 1 109 ? 3.737 -8.646 8.049 1.00 90.81 109 LEU A C 1
ATOM 837 O O . LEU A 1 109 ? 4.469 -9.384 7.396 1.00 90.81 109 LEU A O 1
ATOM 841 N N . PHE A 1 110 ? 3.962 -7.336 8.150 1.00 89.75 110 PHE A N 1
ATOM 842 C CA . PHE A 1 110 ? 5.085 -6.661 7.488 1.00 89.75 110 PHE A CA 1
ATOM 843 C C . PHE A 1 110 ? 6.383 -6.669 8.306 1.00 89.75 110 PHE A C 1
ATOM 845 O O . PHE A 1 110 ? 7.448 -6.415 7.757 1.00 89.75 110 PHE A O 1
ATOM 852 N N . ALA A 1 111 ? 6.341 -7.008 9.600 1.00 86.00 111 ALA A N 1
ATOM 853 C CA . ALA A 1 111 ? 7.518 -6.979 10.475 1.00 86.00 111 ALA A CA 1
ATOM 854 C C . ALA A 1 111 ? 8.647 -7.930 10.033 1.00 86.00 111 ALA A C 1
ATOM 856 O O . ALA A 1 111 ? 9.817 -7.676 10.328 1.00 86.00 111 ALA A O 1
ATOM 857 N N . LYS A 1 112 ? 8.306 -9.023 9.338 1.00 81.69 112 LYS A N 1
ATOM 858 C CA . LYS A 1 112 ? 9.289 -9.968 8.787 1.00 81.69 112 LYS A CA 1
ATOM 859 C C . LYS A 1 112 ? 9.948 -9.459 7.502 1.00 81.69 112 LYS A C 1
ATOM 861 O O . LYS A 1 112 ? 11.095 -9.810 7.238 1.00 81.69 112 LYS A O 1
ATOM 866 N N . THR A 1 113 ? 9.266 -8.600 6.749 1.00 81.75 113 THR A N 1
ATOM 867 C CA . THR A 1 113 ? 9.796 -7.965 5.540 1.00 81.75 113 THR A CA 1
ATOM 868 C C . THR A 1 113 ? 10.633 -6.754 5.947 1.00 81.75 113 THR A C 1
ATOM 870 O O . THR A 1 113 ? 10.147 -5.628 6.044 1.00 81.75 113 THR A O 1
ATOM 873 N N . LYS A 1 114 ? 11.904 -6.996 6.277 1.00 75.88 114 LYS A N 1
ATOM 874 C CA . LYS A 1 114 ? 12.809 -5.943 6.751 1.00 75.88 114 LYS A CA 1
ATOM 875 C C . LYS A 1 114 ? 13.181 -5.003 5.608 1.00 75.88 114 LYS A C 1
ATOM 877 O O . LYS A 1 114 ? 13.710 -5.446 4.597 1.00 75.88 114 LYS A O 1
ATOM 882 N N . ASN A 1 115 ? 13.000 -3.703 5.822 1.00 82.25 115 ASN A N 1
ATOM 883 C CA . ASN A 1 115 ? 13.556 -2.668 4.958 1.00 82.25 115 ASN A CA 1
ATOM 884 C C . ASN A 1 115 ? 14.739 -1.986 5.687 1.00 82.25 115 ASN A C 1
ATOM 886 O O . ASN A 1 115 ? 14.536 -1.405 6.757 1.00 82.25 115 ASN A O 1
ATOM 890 N N . PRO A 1 116 ? 15.975 -2.049 5.151 1.00 84.31 116 PRO A N 1
ATOM 891 C CA . PRO A 1 116 ? 17.168 -1.516 5.816 1.00 84.31 116 PRO A CA 1
ATOM 892 C C . PRO A 1 116 ? 17.205 0.019 5.859 1.00 84.31 116 PRO A C 1
ATOM 894 O O . PRO A 1 116 ? 17.907 0.584 6.701 1.00 84.31 116 PRO A O 1
ATOM 897 N N . ALA A 1 117 ? 16.457 0.693 4.979 1.00 83.25 117 ALA A N 1
ATOM 898 C CA . ALA A 1 117 ? 16.419 2.146 4.851 1.00 83.25 117 ALA A CA 1
ATOM 899 C C . ALA A 1 117 ? 15.591 2.829 5.951 1.00 83.25 117 ALA A C 1
ATOM 901 O O . ALA A 1 117 ? 15.638 4.056 6.076 1.00 83.25 117 ALA A O 1
ATOM 902 N N . ILE A 1 118 ? 14.871 2.063 6.779 1.00 86.94 118 ILE A N 1
ATOM 903 C CA . ILE A 1 118 ? 14.070 2.584 7.890 1.00 86.94 118 ILE A CA 1
ATOM 904 C C . ILE A 1 118 ? 14.387 1.904 9.226 1.00 86.94 118 ILE A C 1
ATOM 906 O O . ILE A 1 118 ? 14.843 0.769 9.310 1.00 86.94 118 ILE A O 1
ATOM 910 N N . THR A 1 119 ? 14.137 2.636 10.305 1.00 85.19 119 THR A N 1
ATOM 911 C CA . THR A 1 119 ? 14.184 2.141 11.686 1.00 85.19 119 THR A CA 1
ATOM 912 C C . THR A 1 119 ? 12.862 1.465 12.066 1.00 85.19 119 THR A C 1
ATOM 914 O O . THR A 1 119 ? 11.836 1.686 11.425 1.00 85.19 119 THR A O 1
ATOM 917 N N . ALA A 1 120 ? 12.833 0.715 13.176 1.00 78.31 120 ALA A N 1
ATOM 918 C CA . ALA A 1 120 ? 11.595 0.118 13.703 1.00 78.31 120 ALA A CA 1
ATOM 919 C C . ALA A 1 120 ? 10.493 1.152 14.037 1.00 78.31 120 ALA A C 1
ATOM 921 O O . ALA A 1 120 ? 9.323 0.790 14.144 1.00 78.31 120 ALA A O 1
ATOM 922 N N . GLY A 1 121 ? 10.870 2.426 14.203 1.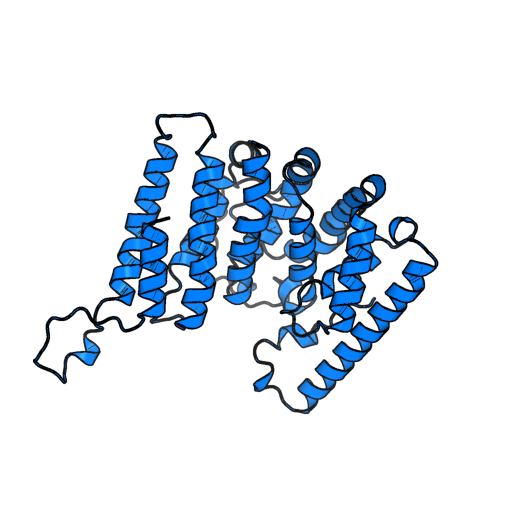00 76.75 121 GLY A N 1
ATOM 923 C CA . GLY A 1 121 ? 9.961 3.561 14.381 1.00 76.75 121 GLY A CA 1
ATOM 924 C C . GLY A 1 121 ? 9.558 4.260 13.078 1.00 76.75 121 GLY A C 1
ATOM 925 O O . GLY A 1 121 ? 9.078 5.388 13.138 1.00 76.75 121 GLY A O 1
ATOM 926 N N . GLY A 1 122 ? 9.813 3.657 11.912 1.00 79.56 122 GLY A N 1
ATOM 927 C CA . GLY A 1 122 ? 9.387 4.179 10.611 1.00 79.56 122 GLY A CA 1
ATOM 928 C C . GLY A 1 122 ? 10.113 5.450 10.159 1.00 79.56 122 GLY A C 1
ATOM 929 O O . GLY A 1 122 ? 9.614 6.145 9.291 1.00 79.56 122 GLY A O 1
ATOM 930 N N . ARG A 1 123 ? 11.268 5.795 10.741 1.00 85.00 123 ARG A N 1
ATOM 931 C CA . ARG A 1 123 ? 12.107 6.935 10.308 1.00 85.00 123 ARG A CA 1
ATOM 932 C C . ARG A 1 123 ? 13.273 6.460 9.456 1.00 85.00 123 ARG A C 1
ATOM 934 O O . ARG A 1 123 ? 13.706 5.325 9.653 1.00 85.00 123 ARG A O 1
ATOM 941 N N . LYS A 1 124 ? 13.836 7.336 8.612 1.00 90.19 124 LYS A N 1
ATOM 942 C CA . LYS A 1 124 ? 15.052 7.032 7.838 1.00 90.19 124 LYS A CA 1
ATOM 943 C C . LYS A 1 124 ? 16.159 6.476 8.736 1.00 90.19 124 LYS A C 1
ATOM 945 O O . LYS A 1 124 ? 16.479 7.054 9.776 1.00 90.19 124 LYS A O 1
ATOM 950 N N . ASN A 1 125 ? 16.748 5.366 8.311 1.00 88.44 125 ASN A N 1
ATOM 951 C CA . ASN A 1 125 ? 17.940 4.804 8.915 1.00 88.44 125 ASN A CA 1
ATOM 952 C C . ASN A 1 125 ? 19.182 5.436 8.270 1.00 88.44 125 ASN A C 1
ATOM 954 O O . ASN A 1 125 ? 19.409 5.293 7.072 1.00 88.44 125 ASN A O 1
ATOM 958 N N . PHE A 1 126 ? 19.981 6.150 9.061 1.00 85.75 126 PHE A N 1
ATOM 959 C CA . PHE A 1 126 ? 21.223 6.778 8.590 1.00 85.75 126 PHE A CA 1
ATOM 960 C C . PHE A 1 126 ? 22.402 5.802 8.522 1.00 85.75 126 PHE A C 1
ATOM 962 O O . PHE A 1 126 ? 23.413 6.105 7.894 1.00 85.75 126 PHE A O 1
ATOM 969 N N . HIS A 1 127 ? 22.258 4.624 9.132 1.00 85.75 127 HIS A N 1
ATOM 970 C CA . HIS A 1 127 ? 23.266 3.570 9.140 1.00 85.75 127 HIS A CA 1
ATOM 971 C C . HIS A 1 127 ? 22.623 2.240 8.719 1.00 85.75 127 HIS A C 1
ATOM 973 O O . HIS A 1 127 ? 22.495 1.322 9.536 1.00 85.75 127 HIS A O 1
ATOM 979 N N . PRO A 1 128 ? 22.148 2.134 7.461 1.00 81.62 128 PRO A N 1
ATOM 980 C CA . PRO A 1 128 ? 21.616 0.882 6.949 1.00 81.62 128 PRO A CA 1
ATOM 981 C C . PRO A 1 128 ? 22.728 -0.165 6.925 1.00 81.62 128 PRO A C 1
ATOM 983 O O . PRO A 1 128 ? 23.822 0.081 6.416 1.00 81.62 128 PRO A O 1
ATOM 986 N N . VAL A 1 129 ? 22.444 -1.343 7.479 1.00 77.81 129 VAL A N 1
ATOM 987 C CA . VAL A 1 129 ? 23.330 -2.496 7.310 1.00 77.81 129 VAL A CA 1
ATOM 988 C C . VAL A 1 129 ? 23.245 -2.907 5.837 1.00 77.81 129 VAL A C 1
ATOM 990 O O . VAL A 1 129 ? 22.130 -3.133 5.359 1.00 77.81 129 VAL A O 1
ATOM 993 N N . PRO A 1 130 ? 24.372 -2.981 5.104 1.00 72.12 130 PRO A N 1
ATOM 994 C CA . PRO A 1 130 ? 24.358 -3.393 3.709 1.00 72.12 130 PRO A CA 1
ATOM 995 C C . PRO A 1 130 ? 23.735 -4.782 3.575 1.00 72.12 130 PRO A C 1
ATOM 997 O O . PRO A 1 130 ? 24.177 -5.727 4.230 1.00 72.12 130 PRO A O 1
ATOM 1000 N N . LEU A 1 131 ? 22.709 -4.899 2.733 1.00 69.94 131 LEU A N 1
ATOM 1001 C CA . LEU A 1 131 ? 22.144 -6.199 2.401 1.00 69.94 131 LEU A CA 1
ATOM 1002 C C . LEU A 1 131 ? 23.098 -6.956 1.463 1.00 69.94 131 LEU A C 1
ATOM 1004 O O . LEU A 1 131 ? 23.771 -6.335 0.630 1.00 69.94 131 LEU A O 1
ATOM 1008 N N . PRO A 1 132 ? 23.180 -8.291 1.582 1.00 71.31 132 PRO A N 1
ATOM 1009 C CA . PRO A 1 132 ? 23.908 -9.102 0.618 1.00 71.31 132 PRO A CA 1
ATOM 1010 C C . PRO A 1 132 ? 23.306 -8.935 -0.786 1.00 71.31 132 PRO A C 1
ATOM 1012 O O . PRO A 1 132 ? 22.106 -8.731 -0.941 1.00 71.31 132 PRO A O 1
ATOM 1015 N N . ARG A 1 133 ? 24.149 -9.037 -1.827 1.00 63.91 133 ARG A N 1
ATOM 1016 C CA . ARG A 1 133 ? 23.724 -8.892 -3.239 1.00 63.91 133 ARG A CA 1
ATOM 1017 C C . ARG A 1 133 ? 22.637 -9.886 -3.652 1.00 63.91 133 ARG A C 1
ATOM 1019 O O . ARG A 1 133 ? 21.885 -9.612 -4.577 1.00 63.91 133 ARG A O 1
ATOM 1026 N N . PHE A 1 134 ? 22.605 -11.034 -2.991 1.00 66.56 134 PHE A N 1
ATOM 1027 C CA . PHE A 1 134 ? 21.553 -12.025 -3.103 1.00 66.56 134 PHE A CA 1
ATOM 1028 C C . PHE A 1 134 ? 21.131 -12.390 -1.688 1.00 66.56 134 PHE A C 1
ATOM 1030 O O . PHE A 1 134 ? 21.953 -12.858 -0.896 1.00 66.56 134 PHE A O 1
ATOM 1037 N N . ASP A 1 135 ? 19.868 -12.147 -1.376 1.00 66.31 135 ASP A N 1
ATOM 1038 C CA . ASP A 1 135 ? 19.275 -12.529 -0.109 1.00 66.31 135 ASP A CA 1
ATOM 1039 C C . ASP A 1 135 ? 18.296 -13.670 -0.378 1.00 66.31 135 ASP A C 1
ATOM 1041 O O . ASP A 1 135 ? 17.186 -13.454 -0.849 1.00 66.31 135 ASP A O 1
ATOM 1045 N N . ALA A 1 136 ? 18.717 -14.905 -0.093 1.00 63.59 136 ALA A N 1
ATOM 1046 C CA . ALA A 1 136 ? 17.883 -16.090 -0.290 1.00 63.59 136 ALA A CA 1
ATOM 1047 C C . ALA A 1 136 ? 16.559 -16.027 0.499 1.00 63.59 136 ALA A C 1
ATOM 1049 O O . ALA A 1 136 ? 15.622 -16.755 0.180 1.00 63.59 136 ALA A O 1
ATOM 1050 N N . SER A 1 137 ? 16.465 -15.151 1.507 1.00 65.81 137 SER A N 1
ATOM 1051 C CA . SER A 1 137 ? 15.245 -14.940 2.279 1.00 65.81 137 SER A CA 1
ATOM 1052 C C . SER A 1 137 ? 14.156 -14.184 1.501 1.00 65.81 137 SER A C 1
ATOM 1054 O O . SER A 1 137 ? 12.986 -14.273 1.870 1.00 65.81 137 SER A O 1
ATOM 1056 N N . THR A 1 138 ? 14.475 -13.514 0.383 1.00 63.97 138 THR A N 1
ATOM 1057 C CA . THR A 1 138 ? 13.444 -12.902 -0.480 1.00 63.97 138 THR A CA 1
ATOM 1058 C C . THR A 1 138 ? 12.567 -13.942 -1.173 1.00 63.97 138 THR A C 1
ATOM 1060 O O . THR A 1 138 ? 11.398 -13.667 -1.447 1.00 63.97 138 THR A O 1
ATOM 1063 N N . LEU A 1 139 ? 13.118 -15.140 -1.394 1.00 66.06 139 LEU A N 1
ATOM 1064 C CA . LEU A 1 139 ? 12.435 -16.295 -1.974 1.00 66.06 139 LEU A CA 1
ATOM 1065 C C . LEU A 1 139 ? 11.694 -17.136 -0.927 1.00 66.06 139 LEU A C 1
ATOM 1067 O O . LEU A 1 139 ? 10.926 -18.018 -1.301 1.00 66.06 139 LEU A O 1
ATOM 1071 N N . ASP A 1 140 ? 11.925 -16.892 0.365 1.00 75.50 140 ASP A N 1
ATOM 1072 C CA . ASP A 1 140 ? 11.264 -17.614 1.449 1.00 75.50 140 ASP A CA 1
ATOM 1073 C C . ASP A 1 140 ? 9.849 -17.044 1.678 1.00 75.50 140 ASP A C 1
ATOM 1075 O O . ASP A 1 140 ? 9.713 -15.898 2.121 1.00 75.50 140 ASP A O 1
ATOM 1079 N N . PRO A 1 141 ? 8.774 -17.822 1.438 1.00 75.19 141 PRO A N 1
ATOM 1080 C CA . PRO A 1 141 ? 7.404 -17.363 1.663 1.00 75.19 141 PRO A CA 1
ATOM 1081 C C . PRO A 1 141 ? 7.135 -16.919 3.109 1.00 75.19 141 PRO A C 1
ATOM 1083 O O . PRO A 1 141 ? 6.240 -16.104 3.355 1.00 75.19 141 PRO A O 1
ATOM 1086 N N . GLU A 1 142 ? 7.924 -17.399 4.078 1.00 80.56 142 GLU A N 1
ATOM 1087 C CA . GLU A 1 142 ? 7.798 -17.016 5.483 1.00 80.56 142 GLU A CA 1
ATOM 1088 C C . GLU A 1 142 ? 8.216 -15.571 5.768 1.00 80.56 142 GLU A C 1
ATOM 1090 O O . GLU A 1 142 ? 7.808 -15.024 6.802 1.00 80.56 142 GLU A O 1
ATOM 1095 N N . THR A 1 143 ? 8.996 -14.934 4.886 1.00 82.12 143 THR A N 1
ATOM 1096 C CA . THR A 1 143 ? 9.444 -13.540 5.057 1.00 82.12 143 THR A CA 1
ATOM 1097 C C . THR A 1 143 ? 8.404 -12.519 4.607 1.00 82.12 143 THR A C 1
ATOM 1099 O O . THR A 1 143 ? 8.444 -11.365 5.052 1.00 82.12 143 THR A O 1
ATOM 1102 N N . LYS A 1 144 ? 7.428 -12.944 3.792 1.00 86.69 144 LYS A N 1
ATOM 1103 C CA . LYS A 1 144 ? 6.323 -12.119 3.278 1.00 86.69 144 LYS A CA 1
ATOM 1104 C C . LYS A 1 144 ? 4.960 -12.782 3.546 1.00 86.69 144 LYS A C 1
ATOM 1106 O O . LYS A 1 144 ? 4.218 -13.085 2.608 1.00 86.69 144 LYS A O 1
ATOM 1111 N N . PRO A 1 145 ? 4.563 -12.987 4.818 1.00 89.69 145 PRO A N 1
ATOM 1112 C CA . PRO A 1 145 ? 3.283 -13.622 5.136 1.00 89.69 145 PRO A CA 1
ATOM 1113 C C . PRO A 1 145 ? 2.083 -12.807 4.625 1.00 89.69 145 PRO A C 1
ATOM 1115 O O . PRO A 1 145 ? 1.074 -13.395 4.253 1.00 89.69 145 PRO A O 1
ATOM 1118 N N . TRP A 1 146 ? 2.213 -11.478 4.524 1.00 90.88 146 TRP A N 1
ATOM 1119 C CA . TRP A 1 146 ? 1.221 -10.582 3.911 1.00 90.88 146 TRP A CA 1
ATOM 1120 C C . TRP A 1 146 ? 0.973 -10.856 2.417 1.00 90.88 146 TRP A C 1
ATOM 1122 O O . TRP A 1 146 ? -0.062 -10.459 1.892 1.00 90.88 146 TRP A O 1
ATOM 1132 N N . LYS A 1 147 ? 1.923 -11.503 1.729 1.00 88.12 147 LYS A N 1
ATOM 1133 C CA . LYS A 1 147 ? 1.845 -11.834 0.302 1.00 88.12 147 LYS A CA 1
ATOM 1134 C C . LYS A 1 147 ? 1.347 -13.256 0.078 1.00 88.12 147 LYS A C 1
ATOM 1136 O O . LYS A 1 147 ? 0.516 -13.476 -0.791 1.00 88.12 147 LYS A O 1
ATOM 1141 N N . PHE A 1 148 ? 1.856 -14.213 0.856 1.00 86.25 148 PHE A N 1
ATOM 1142 C CA . PHE A 1 148 ? 1.641 -15.640 0.588 1.00 86.25 148 PHE A CA 1
ATOM 1143 C C . PHE A 1 148 ? 0.590 -16.308 1.477 1.00 86.25 148 PHE A C 1
ATOM 1145 O O . PHE A 1 148 ? 0.022 -17.326 1.093 1.00 86.25 148 PHE A O 1
ATOM 1152 N N . ARG A 1 149 ? 0.328 -15.770 2.673 1.00 86.75 149 ARG A N 1
ATOM 1153 C CA . ARG A 1 149 ? -0.639 -16.348 3.620 1.00 86.75 149 ARG A CA 1
ATOM 1154 C C . ARG A 1 149 ? -1.879 -15.475 3.734 1.00 86.75 149 ARG A C 1
ATOM 1156 O O . ARG A 1 149 ? -2.982 -15.938 3.484 1.00 86.75 149 ARG A O 1
ATOM 1163 N N . GLU A 1 150 ? -1.676 -14.202 4.043 1.00 89.56 150 GLU A N 1
ATOM 1164 C CA . GLU A 1 150 ? -2.741 -13.233 4.295 1.00 89.56 150 GLU A CA 1
ATOM 1165 C C . GLU A 1 150 ? -2.898 -12.283 3.102 1.00 89.56 150 GLU A C 1
ATOM 1167 O O . GLU A 1 150 ? -2.696 -11.076 3.220 1.00 89.56 150 GLU A O 1
ATOM 1172 N N . VAL A 1 151 ? -3.250 -12.834 1.937 1.00 90.12 151 VAL A N 1
ATOM 1173 C CA . VAL A 1 151 ? -3.312 -12.123 0.638 1.00 90.12 151 VAL A CA 1
ATOM 1174 C C . VAL A 1 151 ? -4.165 -10.849 0.660 1.00 90.12 151 VAL A C 1
ATOM 1176 O O . VAL A 1 151 ? -3.867 -9.863 -0.016 1.00 90.12 151 VAL A O 1
ATOM 1179 N N . HIS A 1 152 ? -5.197 -10.842 1.503 1.00 91.50 152 HIS A N 1
ATOM 1180 C CA . HIS A 1 152 ? -6.131 -9.736 1.670 1.00 91.50 152 HIS A CA 1
ATOM 1181 C C . HIS A 1 152 ? -5.510 -8.504 2.345 1.00 91.50 152 HIS A C 1
ATOM 1183 O O . HIS A 1 152 ? -6.062 -7.406 2.268 1.00 91.50 152 HIS A O 1
ATOM 1189 N N . THR A 1 153 ? -4.349 -8.662 2.989 1.00 93.50 153 THR A N 1
ATOM 1190 C CA . THR A 1 153 ? -3.675 -7.611 3.762 1.00 93.50 153 THR A CA 1
ATOM 1191 C C . THR A 1 153 ? -3.401 -6.373 2.920 1.00 93.50 153 THR A C 1
ATOM 1193 O O . THR A 1 153 ? -3.582 -5.253 3.392 1.00 93.50 153 THR A O 1
ATOM 1196 N N . THR A 1 154 ? -2.991 -6.555 1.662 1.00 93.06 154 THR A N 1
ATOM 1197 C CA . THR A 1 154 ? -2.700 -5.432 0.757 1.00 93.06 154 THR A CA 1
ATOM 1198 C C . THR A 1 154 ? -3.957 -4.620 0.433 1.00 93.06 154 THR A C 1
ATOM 1200 O O . THR A 1 154 ? -3.888 -3.394 0.340 1.00 93.06 154 THR A O 1
ATOM 1203 N N . THR A 1 155 ? -5.118 -5.277 0.359 1.00 94.69 155 THR A N 1
ATOM 1204 C CA . THR A 1 155 ? -6.423 -4.637 0.153 1.00 94.69 155 THR A CA 1
ATOM 1205 C C . THR A 1 155 ? -6.936 -3.941 1.397 1.00 94.69 155 THR A C 1
ATOM 1207 O O . THR A 1 155 ? -7.340 -2.782 1.315 1.00 94.69 155 THR A O 1
ATOM 1210 N N . VAL A 1 156 ? -6.820 -4.575 2.562 1.00 96.31 156 VAL A N 1
ATOM 1211 C CA . VAL A 1 156 ? -7.141 -3.915 3.834 1.00 96.31 156 VAL A CA 1
ATOM 1212 C C . VAL A 1 156 ? -6.266 -2.678 4.031 1.00 96.31 156 VAL A C 1
ATOM 1214 O O . VAL A 1 156 ? -6.769 -1.615 4.387 1.00 96.31 156 VAL A O 1
ATOM 1217 N N . PHE A 1 157 ? -4.967 -2.782 3.751 1.00 95.94 157 PHE A N 1
ATOM 1218 C CA . PHE A 1 157 ? -4.043 -1.660 3.865 1.00 95.94 157 PHE A CA 1
ATOM 1219 C C . PHE A 1 157 ? -4.378 -0.527 2.884 1.00 95.94 157 PHE A C 1
ATOM 1221 O O . PHE A 1 157 ? -4.402 0.636 3.286 1.00 95.94 157 PHE A O 1
ATOM 1228 N N . ALA A 1 158 ? -4.710 -0.855 1.632 1.00 94.94 158 ALA A N 1
ATOM 1229 C CA . ALA A 1 158 ? -5.168 0.120 0.645 1.00 94.94 158 ALA A CA 1
ATOM 1230 C C . ALA A 1 158 ? -6.419 0.879 1.119 1.00 94.94 158 ALA A C 1
ATOM 1232 O O . ALA A 1 158 ? -6.450 2.109 1.048 1.00 94.94 158 ALA A O 1
ATOM 1233 N N . TRP A 1 159 ? -7.408 0.157 1.656 1.00 95.81 159 TRP A N 1
ATOM 1234 C CA . TRP A 1 159 ? -8.611 0.756 2.231 1.00 95.81 159 TRP A CA 1
ATOM 1235 C C . TRP A 1 159 ? -8.293 1.651 3.434 1.00 95.81 159 TRP A C 1
ATOM 1237 O O . TRP A 1 159 ? -8.845 2.742 3.529 1.00 95.81 159 TRP A O 1
ATOM 1247 N N . ILE A 1 160 ? -7.382 1.252 4.331 1.00 95.69 160 ILE A N 1
ATOM 1248 C CA . ILE A 1 160 ? -6.985 2.091 5.475 1.00 95.69 160 ILE A CA 1
ATOM 1249 C C . ILE A 1 160 ? -6.368 3.408 4.999 1.00 95.69 160 ILE A C 1
ATOM 1251 O O . ILE A 1 160 ? -6.743 4.468 5.497 1.00 95.69 160 ILE A O 1
ATOM 1255 N N . ILE A 1 161 ? -5.436 3.368 4.037 1.00 94.19 161 ILE A N 1
ATOM 1256 C CA . ILE A 1 161 ? -4.798 4.598 3.550 1.00 94.19 161 ILE A CA 1
ATOM 1257 C C . ILE A 1 161 ? -5.843 5.516 2.896 1.00 94.19 161 ILE A C 1
ATOM 1259 O O . ILE A 1 161 ? -5.764 6.731 3.053 1.00 94.19 161 ILE A O 1
ATOM 1263 N N . SER A 1 162 ? -6.866 4.969 2.227 1.00 93.62 162 SER A N 1
ATOM 1264 C CA . SER A 1 162 ? -7.913 5.790 1.600 1.00 93.62 162 SER A CA 1
ATOM 1265 C C . SER A 1 162 ? -8.829 6.518 2.581 1.00 93.62 162 SER A C 1
ATOM 1267 O O . SER A 1 162 ? -9.648 7.316 2.136 1.00 93.62 162 SER A O 1
ATOM 1269 N N . GLN A 1 163 ? -8.717 6.259 3.888 1.00 93.31 163 GLN A N 1
ATOM 1270 C CA . GLN A 1 163 ? -9.502 6.965 4.904 1.00 93.31 163 GLN A CA 1
ATOM 1271 C C . GLN A 1 163 ? -8.885 8.308 5.312 1.00 93.31 163 GLN A C 1
ATOM 1273 O O . GLN A 1 163 ? -9.575 9.142 5.894 1.00 93.31 163 GLN A O 1
ATOM 1278 N N . TYR A 1 164 ? -7.601 8.543 5.024 1.00 92.81 164 TYR A N 1
ATOM 1279 C CA . TYR A 1 164 ? -6.958 9.803 5.388 1.00 92.81 164 TYR A CA 1
ATOM 1280 C C . TYR A 1 164 ? -7.312 10.911 4.397 1.00 92.81 164 TYR A C 1
ATOM 1282 O O . TYR A 1 164 ? -7.150 10.767 3.185 1.00 92.81 164 TYR A O 1
ATOM 1290 N N . SER A 1 165 ? -7.747 12.045 4.937 1.00 91.81 165 SER A N 1
ATOM 1291 C CA . SER A 1 165 ? -8.046 13.265 4.192 1.00 91.81 165 SER A CA 1
ATOM 1292 C C . SER A 1 165 ? -7.188 14.432 4.703 1.00 91.81 165 SER A C 1
ATOM 1294 O O . SER A 1 165 ? -6.609 14.335 5.791 1.00 91.81 165 SER A O 1
ATOM 1296 N N . PRO A 1 166 ? -7.073 15.541 3.950 1.00 90.69 166 PRO A N 1
ATOM 1297 C CA . PRO A 1 166 ? -6.286 16.704 4.369 1.00 90.69 166 PRO A CA 1
ATOM 1298 C C . PRO A 1 166 ? -6.723 17.295 5.719 1.00 90.69 166 PRO A C 1
ATOM 1300 O O . PRO A 1 166 ? -5.903 17.841 6.454 1.00 90.69 166 PRO A O 1
ATOM 1303 N N . GLU A 1 167 ? -8.006 17.165 6.068 1.00 91.00 167 GLU A N 1
ATOM 1304 C CA . GLU A 1 167 ? -8.587 17.652 7.325 1.00 91.00 167 GLU A CA 1
ATOM 1305 C C . GLU A 1 167 ? -8.165 16.808 8.539 1.00 91.00 167 GLU A C 1
ATOM 1307 O O . GLU A 1 167 ? -8.263 17.269 9.674 1.00 91.00 167 GLU A O 1
ATOM 1312 N N . ARG A 1 168 ? -7.679 15.582 8.309 1.00 89.81 168 ARG A N 1
ATOM 1313 C CA . ARG A 1 168 ? -7.306 14.580 9.325 1.00 89.81 168 ARG A CA 1
ATOM 1314 C C . ARG A 1 168 ? -5.798 14.437 9.461 1.00 89.81 168 ARG A C 1
ATOM 1316 O O . ARG A 1 168 ? -5.232 13.341 9.486 1.00 89.81 168 ARG A O 1
ATOM 1323 N N . ARG A 1 169 ? -5.129 15.588 9.493 1.00 92.12 169 ARG A N 1
ATOM 1324 C CA . ARG A 1 169 ? -3.671 15.680 9.566 1.00 92.12 169 ARG A CA 1
ATOM 1325 C C . ARG A 1 169 ? -3.114 14.997 10.816 1.00 92.12 169 ARG A C 1
ATOM 1327 O O . ARG A 1 169 ? -2.110 14.295 10.715 1.00 92.12 169 ARG A O 1
ATOM 1334 N N . ASP A 1 170 ? -3.745 15.197 11.969 1.00 93.06 170 ASP A N 1
ATOM 1335 C CA . ASP A 1 170 ? -3.234 14.700 13.249 1.00 93.06 170 ASP A CA 1
ATOM 1336 C C . ASP A 1 170 ? -3.272 13.168 13.309 1.00 93.06 170 ASP A C 1
ATOM 1338 O O . ASP A 1 170 ? -2.294 12.532 13.716 1.00 93.06 170 ASP A O 1
ATOM 1342 N N . GLU A 1 171 ? -4.360 12.558 12.835 1.00 94.06 171 GLU A N 1
ATOM 1343 C CA . GLU A 1 171 ? -4.483 11.106 12.725 1.00 94.06 171 GLU A CA 1
ATOM 1344 C C . GLU A 1 171 ? -3.477 10.540 11.712 1.00 94.06 171 GLU A C 1
ATOM 1346 O O . GLU A 1 171 ? -2.807 9.543 12.000 1.00 94.06 171 GLU A O 1
ATOM 1351 N N . LEU A 1 172 ? -3.301 11.202 10.559 1.00 93.50 172 LEU A N 1
ATOM 1352 C CA . LEU A 1 172 ? -2.303 10.814 9.560 1.00 93.50 172 LEU A CA 1
ATOM 1353 C C . LEU A 1 172 ? -0.888 10.835 10.141 1.00 93.50 172 LEU A C 1
ATOM 1355 O O . LEU A 1 172 ? -0.164 9.850 10.006 1.00 93.50 172 LEU A O 1
ATOM 1359 N N . GLU A 1 173 ? -0.481 11.926 10.795 1.00 94.00 173 GLU A N 1
ATOM 1360 C CA . GLU A 1 173 ? 0.863 12.051 11.368 1.00 94.00 173 GLU A CA 1
ATOM 1361 C C . GLU A 1 173 ? 1.098 11.055 12.511 1.00 94.00 173 GLU A C 1
ATOM 1363 O O . GLU A 1 173 ? 2.202 10.515 12.638 1.00 94.00 173 GLU A O 1
ATOM 1368 N N . THR A 1 174 ? 0.063 10.767 13.306 1.00 94.62 174 THR A N 1
ATOM 1369 C CA . THR A 1 174 ? 0.114 9.787 14.401 1.00 94.62 174 THR A CA 1
ATOM 1370 C C . THR A 1 174 ? 0.294 8.367 13.873 1.00 94.62 174 THR A C 1
ATOM 1372 O O . THR A 1 174 ? 1.128 7.610 14.377 1.00 94.62 174 THR A O 1
ATOM 1375 N N . HIS A 1 175 ? -0.450 7.996 12.830 1.00 94.81 175 HIS A N 1
ATOM 1376 C CA . HIS A 1 175 ? -0.381 6.663 12.236 1.00 94.81 175 HIS A CA 1
ATOM 1377 C C . HIS A 1 175 ? 0.766 6.503 11.235 1.00 94.81 175 HIS A C 1
ATOM 1379 O O . HIS A 1 175 ? 1.120 5.372 10.899 1.00 94.81 175 HIS A O 1
ATOM 1385 N N . PHE A 1 176 ? 1.401 7.594 10.799 1.00 94.12 176 PHE A N 1
ATOM 1386 C CA . PHE A 1 176 ? 2.445 7.596 9.773 1.00 94.12 176 PHE A CA 1
ATOM 1387 C C . PHE A 1 176 ? 3.538 6.523 9.964 1.00 94.12 176 PHE A C 1
ATOM 1389 O O . PHE A 1 176 ? 3.819 5.795 9.009 1.00 94.12 176 PHE A O 1
ATOM 1396 N N . PRO A 1 177 ? 4.104 6.308 11.172 1.00 93.06 177 PRO A N 1
ATOM 1397 C CA . PRO A 1 177 ? 5.112 5.264 11.394 1.00 93.06 177 PRO A CA 1
ATOM 1398 C C . PRO A 1 177 ? 4.621 3.832 11.140 1.00 93.06 177 PRO A C 1
ATOM 1400 O O . PRO A 1 177 ? 5.436 2.942 10.906 1.00 93.06 177 PRO A O 1
ATOM 1403 N N . LEU A 1 178 ? 3.307 3.596 11.215 1.00 93.56 178 LEU A N 1
ATOM 1404 C CA . LEU A 1 178 ? 2.675 2.303 10.943 1.00 93.56 178 LEU A CA 1
ATOM 1405 C C . LEU A 1 178 ? 2.363 2.120 9.451 1.00 93.56 178 LEU A C 1
ATOM 1407 O O . LEU A 1 178 ? 2.293 0.984 8.991 1.00 93.56 178 LEU A O 1
ATOM 1411 N N . LEU A 1 179 ? 2.198 3.216 8.702 1.00 94.00 179 LEU A N 1
ATOM 1412 C CA . LEU A 1 179 ? 1.907 3.202 7.264 1.00 94.00 179 LEU A CA 1
ATOM 1413 C C . LEU A 1 179 ? 3.174 3.047 6.412 1.00 94.00 179 LEU A C 1
ATOM 1415 O O . LEU A 1 179 ? 3.148 2.395 5.372 1.00 94.00 179 LEU A O 1
ATOM 1419 N N . VAL A 1 180 ? 4.292 3.632 6.850 1.00 93.50 180 VAL A N 1
ATOM 1420 C CA . VAL A 1 180 ? 5.535 3.677 6.063 1.00 93.50 180 VAL A CA 1
ATOM 1421 C C . VAL A 1 180 ? 6.116 2.285 5.769 1.00 93.50 180 VAL A C 1
ATOM 1423 O O . VAL A 1 180 ? 6.396 2.024 4.599 1.00 93.50 180 VAL A O 1
ATOM 1426 N N . PRO A 1 181 ? 6.296 1.371 6.750 1.00 92.38 181 PRO A N 1
ATOM 1427 C CA . PRO A 1 181 ? 6.914 0.076 6.470 1.00 92.38 181 PRO A CA 1
ATOM 1428 C C . PRO A 1 181 ? 6.110 -0.788 5.486 1.00 92.38 181 PRO A C 1
ATOM 1430 O O . PRO A 1 181 ? 6.716 -1.274 4.533 1.00 92.38 181 PRO A O 1
ATOM 1433 N N . PRO A 1 182 ? 4.776 -0.951 5.636 1.00 93.94 182 PRO A N 1
ATOM 1434 C CA . PRO A 1 182 ? 3.984 -1.667 4.642 1.00 93.94 182 PRO A CA 1
ATOM 1435 C C . PRO A 1 182 ? 4.050 -1.025 3.256 1.00 93.94 182 PRO A C 1
ATOM 1437 O O . PRO A 1 182 ? 4.210 -1.734 2.272 1.00 93.94 182 PRO A O 1
ATOM 1440 N N . LEU A 1 183 ? 3.990 0.308 3.162 1.00 94.62 183 LEU A N 1
ATOM 1441 C CA . LEU A 1 183 ? 4.033 0.992 1.870 1.00 94.62 183 LEU A CA 1
ATOM 1442 C C . LEU A 1 183 ? 5.368 0.783 1.141 1.00 94.62 183 LEU A C 1
ATOM 1444 O O . LEU A 1 183 ? 5.364 0.480 -0.049 1.00 94.62 183 LEU A O 1
ATOM 1448 N N . LEU A 1 184 ? 6.494 0.897 1.852 1.00 93.44 184 LEU A N 1
ATOM 1449 C CA . LEU A 1 184 ? 7.812 0.605 1.284 1.00 93.44 184 LEU A CA 1
ATOM 1450 C C . LEU A 1 184 ? 7.933 -0.866 0.878 1.00 93.44 184 LEU A C 1
ATOM 1452 O O . LEU A 1 184 ? 8.401 -1.148 -0.216 1.00 93.44 184 LEU A O 1
ATOM 1456 N N . ALA A 1 185 ? 7.433 -1.795 1.698 1.00 92.81 185 ALA A N 1
ATOM 1457 C CA . ALA A 1 185 ? 7.441 -3.218 1.365 1.00 92.81 185 ALA A CA 1
ATOM 1458 C C . ALA A 1 185 ? 6.662 -3.539 0.076 1.00 92.81 185 ALA A C 1
ATOM 1460 O O . ALA A 1 185 ? 7.069 -4.438 -0.653 1.00 92.81 185 ALA A O 1
ATOM 1461 N N . LEU A 1 186 ? 5.573 -2.816 -0.220 1.00 93.94 186 LEU A N 1
ATOM 1462 C CA . LEU A 1 186 ? 4.846 -2.968 -1.486 1.00 93.94 186 LEU A CA 1
ATOM 1463 C C . LEU A 1 186 ? 5.643 -2.420 -2.678 1.00 93.94 186 LEU A C 1
ATOM 1465 O O . LEU A 1 186 ? 5.684 -3.067 -3.717 1.00 93.94 186 LEU A O 1
ATOM 1469 N N . ILE A 1 187 ? 6.274 -1.250 -2.534 1.00 93.75 187 ILE A N 1
ATOM 1470 C CA . ILE A 1 187 ? 7.074 -0.617 -3.601 1.00 93.75 187 ILE A CA 1
ATOM 1471 C C . ILE A 1 187 ? 8.329 -1.449 -3.919 1.00 93.75 187 ILE A C 1
ATOM 1473 O O . ILE A 1 187 ? 8.696 -1.598 -5.084 1.00 93.75 187 ILE A O 1
ATOM 1477 N N . ASP A 1 188 ? 8.955 -2.019 -2.890 1.00 90.06 188 ASP A N 1
ATOM 1478 C CA . ASP A 1 188 ? 10.169 -2.829 -3.006 1.00 90.06 188 ASP A CA 1
ATOM 1479 C C . ASP A 1 188 ? 9.888 -4.287 -3.429 1.00 90.06 188 ASP A C 1
ATOM 1481 O O . ASP A 1 188 ? 10.829 -5.035 -3.704 1.00 90.06 188 ASP A O 1
ATOM 1485 N N . ASP A 1 189 ? 8.624 -4.733 -3.469 1.00 90.44 189 ASP A N 1
ATOM 1486 C CA . ASP A 1 189 ? 8.294 -6.134 -3.760 1.00 90.44 189 ASP A CA 1
ATOM 1487 C C . ASP A 1 189 ? 8.643 -6.531 -5.194 1.00 90.44 189 ASP A C 1
ATOM 1489 O O . ASP A 1 189 ? 8.502 -5.746 -6.104 1.00 90.44 189 ASP A O 1
ATOM 1493 N N . GLU A 1 190 ? 9.031 -7.774 -5.450 1.00 86.56 190 GLU A N 1
ATOM 1494 C CA . GLU A 1 190 ? 9.442 -8.217 -6.789 1.00 86.56 190 GLU A CA 1
ATOM 1495 C C . GLU A 1 190 ? 8.282 -8.307 -7.799 1.00 86.56 190 GLU A C 1
ATOM 1497 O O . GLU A 1 190 ? 8.510 -8.198 -9.003 1.00 86.56 190 GLU A O 1
ATOM 1502 N N . THR A 1 191 ? 7.037 -8.474 -7.340 1.00 88.56 191 THR A N 1
ATOM 1503 C CA . THR A 1 191 ? 5.870 -8.617 -8.219 1.00 88.56 191 THR A CA 1
ATOM 1504 C C . THR A 1 191 ? 5.377 -7.253 -8.702 1.00 88.56 191 THR A C 1
ATOM 1506 O O . THR A 1 191 ? 4.985 -6.400 -7.906 1.00 88.56 191 THR A O 1
ATOM 1509 N N . LEU A 1 192 ? 5.324 -7.063 -10.024 1.00 89.44 192 LEU A N 1
ATOM 1510 C CA . LEU A 1 192 ? 5.002 -5.774 -10.653 1.00 89.44 192 LEU A CA 1
ATOM 1511 C C . LEU A 1 192 ? 3.615 -5.233 -10.283 1.00 89.44 192 LEU A C 1
ATOM 1513 O O . LEU A 1 192 ? 3.479 -4.030 -10.060 1.00 89.44 192 LEU A O 1
ATOM 1517 N N . SER A 1 193 ? 2.599 -6.089 -10.148 1.00 89.06 193 SER A N 1
ATOM 1518 C CA . SER A 1 193 ? 1.260 -5.665 -9.709 1.00 89.06 193 SER A CA 1
ATOM 1519 C C . SER A 1 193 ? 1.272 -5.102 -8.281 1.00 89.06 193 SER A C 1
ATOM 1521 O O . SER A 1 193 ? 0.652 -4.072 -8.009 1.00 89.06 193 SER A O 1
ATOM 1523 N N . ILE A 1 194 ? 2.056 -5.708 -7.382 1.00 90.88 194 ILE A N 1
ATOM 1524 C CA . ILE A 1 194 ? 2.238 -5.243 -6.001 1.00 90.88 194 ILE A CA 1
ATOM 1525 C C . ILE A 1 194 ? 3.024 -3.924 -5.977 1.00 90.88 194 ILE A C 1
ATOM 1527 O O . ILE A 1 194 ? 2.576 -2.981 -5.319 1.00 90.88 194 ILE A O 1
ATOM 1531 N N . LYS A 1 195 ? 4.114 -3.808 -6.757 1.00 92.56 195 LYS A N 1
ATOM 1532 C CA . LYS A 1 195 ? 4.851 -2.538 -6.925 1.00 92.56 195 LYS A CA 1
ATOM 1533 C C . LYS A 1 195 ? 3.942 -1.418 -7.403 1.00 92.56 195 LYS A C 1
ATOM 1535 O O . LYS A 1 195 ? 3.912 -0.341 -6.812 1.00 92.56 195 LYS A O 1
ATOM 1540 N N . THR A 1 196 ? 3.167 -1.687 -8.453 1.00 92.56 196 THR A N 1
ATOM 1541 C CA . THR A 1 196 ? 2.243 -0.725 -9.066 1.00 92.56 196 THR A CA 1
ATOM 1542 C C . THR A 1 196 ? 1.211 -0.250 -8.050 1.00 92.56 196 THR A C 1
ATOM 1544 O O . THR A 1 196 ? 0.983 0.955 -7.912 1.00 92.56 196 THR A O 1
ATOM 1547 N N . ARG A 1 197 ? 0.652 -1.179 -7.262 1.00 92.12 197 ARG A N 1
ATOM 1548 C CA . ARG A 1 197 ? -0.248 -0.860 -6.150 1.00 92.12 197 ARG A CA 1
ATOM 1549 C C . ARG A 1 197 ? 0.439 0.018 -5.105 1.00 92.12 197 ARG A C 1
ATOM 1551 O O . ARG A 1 197 ? -0.141 1.019 -4.694 1.00 92.12 197 ARG A O 1
ATOM 1558 N N . GLY A 1 198 ? 1.673 -0.303 -4.716 1.00 93.31 198 GLY A N 1
ATOM 1559 C CA . GLY A 1 198 ? 2.485 0.508 -3.804 1.00 93.31 198 GLY A CA 1
ATOM 1560 C C . GLY A 1 198 ? 2.701 1.939 -4.310 1.00 93.31 198 GLY A C 1
ATOM 1561 O O . GLY A 1 198 ? 2.413 2.896 -3.590 1.00 93.31 198 GLY A O 1
ATOM 1562 N N . CYS A 1 199 ? 3.125 2.103 -5.568 1.00 92.75 199 CYS A N 1
ATOM 1563 C CA . CYS A 1 199 ? 3.296 3.414 -6.203 1.00 92.75 199 CYS A CA 1
ATOM 1564 C C . CYS A 1 199 ? 1.981 4.201 -6.266 1.00 92.75 199 CYS A C 1
ATOM 1566 O O . CYS A 1 199 ? 1.967 5.397 -5.972 1.00 92.75 199 CYS A O 1
ATOM 1568 N N . SER A 1 200 ? 0.871 3.536 -6.603 1.00 92.56 200 SER A N 1
ATOM 1569 C CA . SER A 1 200 ? -0.446 4.173 -6.616 1.00 92.56 200 SER A CA 1
ATOM 1570 C C . SER A 1 200 ? -0.842 4.645 -5.219 1.00 92.56 200 SER A C 1
ATOM 1572 O O . SER A 1 200 ? -1.190 5.808 -5.061 1.00 92.56 200 SER A O 1
ATOM 1574 N N . LEU A 1 201 ? -0.734 3.791 -4.195 1.00 90.56 201 LEU A N 1
ATOM 1575 C CA . LEU A 1 201 ? -1.078 4.144 -2.813 1.00 90.56 201 LEU A CA 1
ATOM 1576 C C . LEU A 1 201 ? -0.240 5.309 -2.279 1.00 90.56 201 LEU A C 1
ATOM 1578 O O . LEU A 1 201 ? -0.777 6.207 -1.624 1.00 90.56 201 LEU A O 1
ATOM 1582 N N . LEU A 1 202 ? 1.058 5.327 -2.594 1.00 86.94 202 LEU A N 1
ATOM 1583 C CA . LEU A 1 202 ? 1.939 6.443 -2.262 1.00 86.94 202 LEU A CA 1
ATOM 1584 C C . LEU A 1 202 ? 1.425 7.742 -2.898 1.00 86.94 202 LEU A C 1
ATOM 1586 O O . LEU A 1 202 ? 1.205 8.728 -2.194 1.00 86.94 202 LEU A O 1
ATOM 1590 N N . LEU A 1 203 ? 1.198 7.730 -4.214 1.00 79.56 203 LEU A N 1
ATOM 1591 C CA . LEU A 1 203 ? 0.764 8.894 -4.983 1.00 79.56 203 LEU A CA 1
ATOM 1592 C C . LEU A 1 203 ? -0.613 9.412 -4.565 1.00 79.56 203 LEU A C 1
ATOM 1594 O O . LEU A 1 203 ? -0.751 10.576 -4.182 1.00 79.56 203 LEU A O 1
ATOM 1598 N N . THR A 1 204 ? -1.640 8.581 -4.736 1.00 71.25 204 THR A N 1
ATOM 1599 C CA . THR A 1 204 ? -3.037 9.025 -4.716 1.00 71.25 204 THR A CA 1
ATOM 1600 C C . THR A 1 204 ? -3.552 9.211 -3.305 1.00 71.25 204 THR A C 1
ATOM 1602 O O . THR A 1 204 ? -4.470 10.001 -3.093 1.00 71.25 204 THR A O 1
ATOM 1605 N N . THR A 1 205 ? -2.960 8.495 -2.352 1.00 77.88 205 THR A N 1
ATOM 1606 C CA . THR A 1 205 ? -3.626 8.222 -1.084 1.00 77.88 205 THR A CA 1
ATOM 1607 C C . THR A 1 205 ? -2.826 8.713 0.119 1.00 77.88 205 THR A C 1
ATOM 1609 O O . THR A 1 205 ? -3.429 9.141 1.094 1.00 77.88 205 THR A O 1
ATOM 1612 N N . LEU A 1 206 ? -1.487 8.744 0.049 1.00 86.44 206 LEU A N 1
ATOM 1613 C CA . LEU A 1 206 ? -0.653 9.262 1.143 1.00 86.44 206 LEU A CA 1
ATOM 1614 C C . LEU A 1 206 ? -0.110 10.674 0.877 1.00 86.44 206 LEU A C 1
ATOM 1616 O O . LEU A 1 206 ? -0.245 11.558 1.720 1.00 86.44 206 LEU A O 1
ATOM 1620 N N . LEU A 1 207 ? 0.498 10.911 -0.291 1.00 90.69 207 LEU A N 1
ATOM 1621 C CA . LEU A 1 207 ? 1.152 12.194 -0.586 1.00 90.69 207 LEU A CA 1
ATOM 1622 C C . LEU A 1 207 ? 0.158 13.340 -0.783 1.00 90.69 207 LEU A C 1
ATOM 1624 O O . LEU A 1 207 ? 0.432 14.468 -0.374 1.00 90.69 207 LEU A O 1
ATOM 1628 N N . LYS A 1 208 ? -1.005 13.058 -1.380 1.00 89.75 208 LYS A N 1
ATOM 1629 C CA . LYS A 1 208 ? -2.033 14.074 -1.621 1.00 89.75 208 LYS A CA 1
ATOM 1630 C C . LYS A 1 208 ? -2.539 14.711 -0.308 1.00 89.75 208 LYS A C 1
ATOM 1632 O O . LYS A 1 208 ? -2.410 15.933 -0.210 1.00 89.75 208 LYS A O 1
ATOM 1637 N N . PRO A 1 209 ? -3.005 13.953 0.710 1.00 90.50 209 PRO A N 1
ATOM 1638 C CA . PRO A 1 209 ? -3.382 14.528 2.004 1.00 90.50 209 PRO A CA 1
ATOM 1639 C C . PRO A 1 209 ? -2.257 15.310 2.686 1.00 90.50 209 PRO A C 1
ATOM 1641 O O . PRO A 1 209 ? -2.502 16.413 3.158 1.00 90.50 209 PRO A O 1
ATOM 1644 N N . ILE A 1 210 ? -1.018 14.797 2.677 1.00 91.31 210 ILE A N 1
ATOM 1645 C CA . ILE A 1 210 ? 0.147 15.472 3.285 1.00 91.31 210 ILE A CA 1
ATOM 1646 C C . ILE A 1 210 ? 0.385 16.845 2.651 1.00 91.31 210 ILE A C 1
ATOM 1648 O O . ILE A 1 210 ? 0.637 17.829 3.352 1.00 91.31 210 ILE A O 1
ATOM 1652 N N . ARG A 1 211 ? 0.313 16.910 1.318 1.00 88.50 211 ARG A N 1
ATOM 1653 C CA . ARG A 1 211 ? 0.509 18.145 0.561 1.00 88.50 211 ARG A CA 1
ATOM 1654 C C . ARG A 1 211 ? -0.615 19.141 0.821 1.00 88.50 211 ARG A C 1
ATOM 1656 O O . ARG A 1 211 ? -0.343 20.305 1.091 1.00 88.50 211 ARG A O 1
ATOM 1663 N N . GLU A 1 212 ? -1.862 18.689 0.742 1.00 89.62 212 GLU A N 1
ATOM 1664 C CA . GLU A 1 212 ? -3.046 19.540 0.909 1.00 89.62 212 GLU A CA 1
ATOM 1665 C C . GLU A 1 212 ? -3.193 20.042 2.355 1.00 89.62 212 GLU A C 1
ATOM 1667 O O . GLU A 1 212 ? -3.600 21.182 2.567 1.00 89.62 212 GLU A O 1
ATOM 1672 N N . SER A 1 213 ? -2.764 19.256 3.348 1.00 88.94 213 SER A N 1
ATOM 1673 C CA . SER A 1 213 ? -2.742 19.652 4.761 1.00 88.94 213 SER A CA 1
ATOM 1674 C C . SER A 1 213 ? -1.503 20.469 5.164 1.00 88.94 213 SER A C 1
ATOM 1676 O O . SER A 1 213 ? -1.338 20.787 6.346 1.00 88.94 213 SER A O 1
ATOM 1678 N N . ASN A 1 214 ? -0.586 20.746 4.226 1.00 87.31 214 ASN A N 1
ATOM 1679 C CA . ASN A 1 214 ? 0.726 21.357 4.477 1.00 87.31 214 ASN A CA 1
ATOM 1680 C C . ASN A 1 214 ? 1.496 20.692 5.639 1.00 87.31 214 ASN A C 1
ATOM 1682 O O . ASN A 1 214 ? 2.079 21.372 6.491 1.00 87.31 214 ASN A O 1
ATOM 1686 N N . SER A 1 215 ? 1.467 19.358 5.715 1.00 89.81 215 SER A N 1
ATOM 1687 C CA . SER A 1 215 ? 2.227 18.625 6.729 1.00 89.81 215 SER A CA 1
ATOM 1688 C C . SER A 1 215 ? 3.711 18.563 6.364 1.00 89.81 215 SER A C 1
ATOM 1690 O O . SER A 1 215 ? 4.091 18.249 5.236 1.00 89.81 215 SER A O 1
ATOM 1692 N N . ASP A 1 216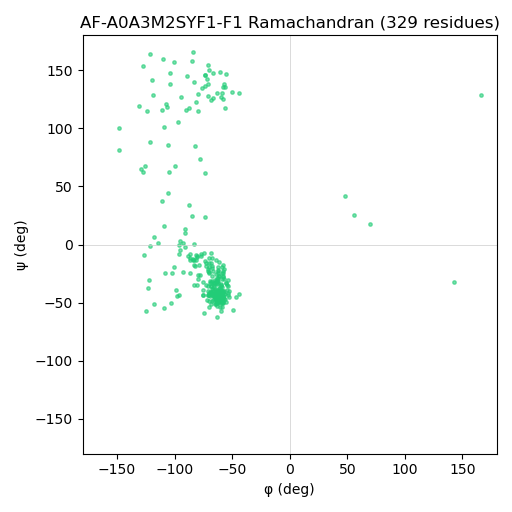 ? 4.577 18.830 7.340 1.00 89.50 216 ASP A N 1
ATOM 1693 C CA . ASP A 1 216 ? 6.031 18.729 7.213 1.00 89.50 216 ASP A CA 1
ATOM 1694 C C . ASP A 1 216 ? 6.566 17.340 7.609 1.00 89.50 216 ASP A C 1
ATOM 1696 O O . ASP A 1 216 ? 7.783 17.142 7.699 1.00 89.50 216 ASP A O 1
ATOM 1700 N N . ILE A 1 217 ? 5.677 16.354 7.806 1.00 92.19 217 ILE A N 1
ATOM 1701 C CA . ILE A 1 217 ? 6.009 15.015 8.309 1.00 92.19 217 ILE A CA 1
ATOM 1702 C C . ILE A 1 217 ? 7.132 14.340 7.514 1.00 92.19 217 ILE A C 1
ATOM 1704 O O . ILE A 1 217 ? 8.037 13.757 8.113 1.00 92.19 217 ILE A O 1
ATOM 1708 N N . LEU A 1 218 ? 7.148 14.469 6.183 1.00 90.69 218 LEU A N 1
ATOM 1709 C CA . LEU A 1 218 ? 8.187 13.887 5.321 1.00 90.69 218 LEU A CA 1
ATOM 1710 C C . LEU A 1 218 ? 9.570 14.502 5.568 1.00 90.69 218 LEU A C 1
ATOM 1712 O O . LEU A 1 218 ? 10.573 13.783 5.581 1.00 90.69 218 LEU A O 1
ATOM 1716 N N . LYS A 1 219 ? 9.624 15.819 5.810 1.00 87.56 219 LYS A N 1
ATOM 1717 C CA . LYS A 1 219 ? 10.863 16.540 6.139 1.00 87.56 219 LYS A CA 1
ATOM 1718 C C . LYS A 1 219 ? 11.340 16.145 7.535 1.00 87.56 219 LYS A C 1
ATOM 1720 O O . LYS A 1 219 ? 12.484 15.734 7.700 1.00 87.56 219 LYS A O 1
ATOM 1725 N N . ARG A 1 220 ? 10.441 16.172 8.524 1.00 89.94 220 ARG A N 1
ATOM 1726 C CA . ARG A 1 220 ? 10.739 15.849 9.930 1.00 89.94 220 ARG A CA 1
ATOM 1727 C C . ARG A 1 220 ? 11.206 14.405 10.135 1.00 89.94 220 ARG A C 1
ATOM 1729 O O . ARG A 1 220 ? 12.006 14.130 11.026 1.00 89.94 220 ARG A O 1
ATOM 1736 N N . THR A 1 221 ? 10.721 13.476 9.315 1.00 89.62 221 THR A N 1
ATOM 1737 C CA . THR A 1 221 ? 11.080 12.047 9.383 1.00 89.62 221 THR A CA 1
ATOM 1738 C C . THR A 1 221 ? 12.213 11.645 8.437 1.00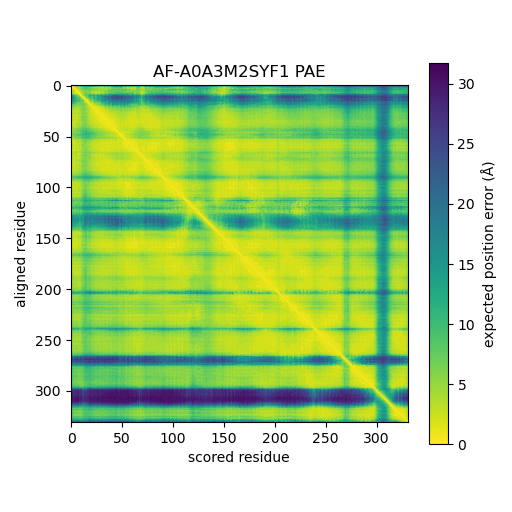 89.62 221 THR A C 1
ATOM 1740 O O . THR A 1 221 ? 12.675 10.503 8.499 1.00 89.62 221 THR A O 1
ATOM 1743 N N . ASN A 1 222 ? 12.694 12.571 7.597 1.00 89.19 222 ASN A N 1
ATOM 1744 C CA . ASN A 1 222 ? 13.679 12.334 6.536 1.00 89.19 222 ASN A CA 1
ATOM 1745 C C . ASN A 1 222 ? 13.275 11.229 5.540 1.00 89.19 222 ASN A C 1
ATOM 1747 O O . ASN A 1 222 ? 14.131 10.607 4.911 1.00 89.19 222 ASN A O 1
ATOM 1751 N N . LEU A 1 223 ? 11.974 10.976 5.383 1.00 91.62 223 LEU A N 1
ATOM 1752 C CA . LEU A 1 223 ? 11.473 9.893 4.538 1.00 91.62 223 LEU A CA 1
ATOM 1753 C C . LEU A 1 223 ? 11.356 10.262 3.061 1.00 91.62 223 LEU A C 1
ATOM 1755 O O . LEU A 1 223 ? 11.263 9.352 2.246 1.00 91.62 223 LEU A O 1
ATOM 1759 N N . SER A 1 224 ? 11.443 11.549 2.698 1.00 91.12 224 SER A N 1
ATOM 1760 C CA . SER A 1 224 ? 11.450 11.987 1.292 1.00 91.12 224 SER A CA 1
ATOM 1761 C C . SER A 1 224 ? 12.454 11.186 0.461 1.00 91.12 224 SER A C 1
ATOM 1763 O O . SER A 1 224 ? 12.068 10.489 -0.467 1.00 91.12 224 SER A O 1
ATOM 1765 N N . SER A 1 225 ? 13.726 11.175 0.877 1.00 90.75 225 SER A N 1
ATOM 1766 C CA . SER A 1 225 ? 14.766 10.418 0.169 1.00 90.75 225 SER A CA 1
ATOM 1767 C C . SER A 1 225 ? 14.533 8.906 0.185 1.00 90.75 225 SER A C 1
ATOM 1769 O O . SER A 1 225 ? 14.900 8.236 -0.762 1.00 90.75 225 SER A O 1
ATOM 1771 N N . VAL A 1 226 ? 13.910 8.366 1.239 1.00 92.69 226 VAL A N 1
ATOM 1772 C CA . VAL A 1 226 ? 13.668 6.917 1.343 1.00 92.69 226 VAL A CA 1
ATOM 1773 C C . VAL A 1 226 ? 12.620 6.478 0.323 1.00 92.69 226 VAL A C 1
ATOM 1775 O O . VAL A 1 226 ? 12.809 5.477 -0.357 1.00 92.69 226 VAL A O 1
ATOM 1778 N N . PHE A 1 227 ? 11.539 7.248 0.176 1.00 94.12 227 PHE A N 1
ATOM 1779 C CA . PHE A 1 227 ? 10.543 6.988 -0.860 1.00 94.12 227 PHE A CA 1
ATOM 1780 C C . PHE A 1 227 ? 11.093 7.245 -2.266 1.00 94.12 227 PHE A C 1
ATOM 1782 O O . PHE A 1 227 ? 10.760 6.498 -3.180 1.00 94.12 227 PHE A O 1
ATOM 1789 N N . GLU A 1 228 ? 11.953 8.252 -2.456 1.00 92.69 228 GLU A N 1
ATOM 1790 C CA . GLU A 1 228 ? 12.626 8.456 -3.745 1.00 92.69 228 GLU A CA 1
ATOM 1791 C C . GLU A 1 228 ? 13.480 7.240 -4.123 1.00 92.69 228 GLU A C 1
ATOM 1793 O O . GLU A 1 228 ? 13.352 6.733 -5.237 1.00 92.69 228 GLU A O 1
ATOM 1798 N N . ASP A 1 229 ? 14.305 6.751 -3.196 1.00 91.94 229 ASP A N 1
ATOM 1799 C CA . ASP A 1 229 ? 15.183 5.598 -3.411 1.00 91.94 229 ASP A CA 1
ATOM 1800 C C . ASP A 1 229 ? 14.387 4.307 -3.679 1.00 91.94 229 ASP A C 1
ATOM 1802 O O . ASP A 1 229 ? 14.837 3.474 -4.462 1.00 91.94 229 ASP A O 1
ATOM 1806 N N . ALA A 1 230 ? 13.189 4.164 -3.099 1.00 92.81 230 ALA A N 1
ATOM 1807 C CA . ALA A 1 230 ? 12.290 3.033 -3.352 1.00 92.81 230 ALA A CA 1
ATOM 1808 C C . ALA A 1 230 ? 11.572 3.126 -4.716 1.00 92.81 230 ALA A C 1
ATOM 1810 O O . ALA A 1 230 ? 11.419 2.131 -5.423 1.00 92.81 230 ALA A O 1
ATOM 1811 N N . VAL A 1 231 ? 11.141 4.324 -5.135 1.00 94.19 231 VAL A N 1
ATOM 1812 C CA . VAL A 1 231 ? 10.383 4.507 -6.390 1.00 94.19 231 VAL A CA 1
ATOM 1813 C C . VAL A 1 231 ? 11.294 4.542 -7.621 1.00 94.19 231 VAL A C 1
ATOM 1815 O O . VAL A 1 231 ? 10.910 4.033 -8.673 1.00 94.19 231 VAL A O 1
ATOM 1818 N N . ARG A 1 232 ? 12.507 5.104 -7.531 1.00 93.25 232 ARG A N 1
ATOM 1819 C CA . ARG A 1 232 ? 13.428 5.243 -8.681 1.00 93.25 232 ARG A CA 1
ATOM 1820 C C . ARG A 1 232 ? 13.717 3.926 -9.420 1.00 93.25 232 ARG A C 1
ATOM 1822 O O . ARG A 1 232 ? 13.654 3.943 -10.649 1.00 93.25 232 ARG A O 1
ATOM 1829 N N . PRO A 1 233 ? 13.968 2.784 -8.748 1.00 92.06 233 PRO A N 1
ATOM 1830 C CA . PRO A 1 233 ? 14.134 1.496 -9.421 1.00 92.06 233 PRO A CA 1
ATOM 1831 C C . PRO A 1 233 ? 12.922 1.072 -10.259 1.00 92.06 233 PRO A C 1
ATOM 1833 O O . PRO A 1 233 ? 13.095 0.405 -11.276 1.00 92.06 233 PRO A O 1
ATOM 1836 N N . CYS A 1 234 ? 11.702 1.479 -9.884 1.00 92.69 234 CYS A N 1
ATOM 1837 C CA . CYS A 1 234 ? 10.494 1.155 -10.647 1.00 92.69 234 CYS A CA 1
ATOM 1838 C C . CYS A 1 234 ? 10.525 1.768 -12.055 1.00 92.69 234 CYS A C 1
ATOM 1840 O O . CYS A 1 234 ? 10.018 1.153 -12.992 1.00 92.69 234 CYS A O 1
ATOM 1842 N N . LEU A 1 235 ? 11.181 2.925 -12.220 1.00 93.12 235 LEU A N 1
ATOM 1843 C CA . LEU A 1 235 ? 11.305 3.640 -13.497 1.00 93.12 235 LEU A CA 1
ATOM 1844 C C . LEU A 1 235 ? 12.166 2.906 -14.534 1.00 93.12 235 LEU A C 1
ATOM 1846 O O . LEU A 1 235 ? 12.180 3.289 -15.698 1.00 93.12 235 LEU A O 1
ATOM 1850 N N . LEU A 1 236 ? 12.888 1.863 -14.118 1.00 91.62 236 LEU A N 1
ATOM 1851 C CA . LEU A 1 236 ? 13.733 1.043 -14.988 1.00 91.62 236 LEU A CA 1
ATOM 1852 C C . LEU A 1 236 ? 13.002 -0.192 -15.539 1.00 91.62 236 LEU A C 1
ATOM 1854 O O . LEU A 1 236 ? 13.606 -0.981 -16.264 1.00 91.62 236 LEU A O 1
ATOM 1858 N N . SER A 1 237 ? 11.719 -0.372 -15.208 1.00 91.88 237 SER A N 1
ATOM 1859 C CA . SER A 1 237 ? 10.904 -1.511 -15.656 1.00 91.88 237 SER A CA 1
ATOM 1860 C C . SER A 1 237 ? 10.453 -1.307 -17.103 1.00 91.88 237 SER A C 1
ATOM 1862 O O . SER A 1 237 ? 9.304 -0.953 -17.366 1.00 91.88 237 SER A O 1
ATOM 1864 N N . LEU A 1 238 ? 11.386 -1.465 -18.042 1.00 91.12 238 LEU A N 1
ATOM 1865 C CA . LEU A 1 238 ? 11.206 -1.183 -19.466 1.00 91.12 238 LEU A CA 1
ATOM 1866 C C . LEU A 1 238 ? 11.186 -2.461 -20.328 1.00 91.12 238 LEU A C 1
ATOM 1868 O O . LEU A 1 238 ? 11.743 -3.494 -19.932 1.00 91.12 238 LEU A O 1
ATOM 1872 N N . PRO A 1 239 ? 10.625 -2.377 -21.549 1.00 84.81 239 PRO A N 1
ATOM 1873 C CA . PRO A 1 239 ? 10.642 -3.469 -22.510 1.00 84.81 239 PRO A CA 1
ATOM 1874 C C . PRO A 1 239 ? 12.047 -3.913 -22.917 1.00 84.81 239 PRO A C 1
ATOM 1876 O O . PRO A 1 239 ? 12.859 -3.096 -23.342 1.00 84.81 239 PRO A O 1
ATOM 1879 N N . SER A 1 240 ? 12.301 -5.215 -22.779 1.00 80.00 240 SER A N 1
ATOM 1880 C CA . SER A 1 240 ? 13.532 -5.998 -23.057 1.00 80.00 240 SER A CA 1
ATOM 1881 C C . SER A 1 240 ? 13.684 -7.078 -21.982 1.00 80.00 240 SER A C 1
ATOM 1883 O O . SER A 1 240 ? 14.168 -8.173 -22.257 1.00 80.00 240 SER A O 1
ATOM 1885 N N . ILE A 1 241 ? 13.226 -6.750 -20.769 1.00 82.25 241 ILE A N 1
ATOM 1886 C CA . ILE A 1 241 ? 13.157 -7.613 -19.585 1.00 82.25 241 ILE A CA 1
ATOM 1887 C C . ILE A 1 241 ? 11.711 -7.681 -19.067 1.00 82.25 241 ILE A C 1
ATOM 1889 O O . ILE A 1 241 ? 11.262 -8.743 -18.647 1.00 82.25 241 ILE A O 1
ATOM 1893 N N . THR A 1 242 ? 10.969 -6.569 -19.124 1.00 88.38 242 THR A N 1
ATOM 1894 C CA . THR A 1 242 ? 9.557 -6.471 -18.712 1.00 88.38 242 THR A CA 1
ATOM 1895 C C . THR A 1 242 ? 8.640 -6.442 -19.940 1.00 88.38 242 THR A C 1
ATOM 1897 O O . THR A 1 242 ? 9.040 -5.938 -20.986 1.00 88.38 242 THR A O 1
ATOM 1900 N N . GLN A 1 243 ? 7.426 -6.996 -19.862 1.00 90.56 243 GLN A N 1
ATOM 1901 C CA . GLN A 1 243 ? 6.456 -6.903 -20.962 1.00 90.56 243 GLN A CA 1
ATOM 1902 C C . GLN A 1 243 ? 5.923 -5.468 -21.111 1.00 90.56 243 GLN A C 1
ATOM 1904 O O . GLN A 1 243 ? 5.853 -4.731 -20.131 1.00 90.56 243 GLN A O 1
ATOM 1909 N N . GLU A 1 244 ? 5.544 -5.057 -22.329 1.00 91.00 244 GLU A N 1
ATOM 1910 C CA . GLU A 1 244 ? 5.118 -3.670 -22.593 1.00 91.00 244 GLU A CA 1
ATOM 1911 C C . GLU A 1 244 ? 3.922 -3.249 -21.728 1.00 91.00 244 GLU A C 1
ATOM 1913 O O . GLU A 1 244 ? 3.954 -2.163 -21.150 1.00 91.00 244 GLU A O 1
ATOM 1918 N N . ASP A 1 245 ? 2.897 -4.097 -21.604 1.00 91.38 245 ASP A N 1
ATOM 1919 C CA . ASP A 1 245 ? 1.711 -3.783 -20.802 1.00 91.38 245 ASP A CA 1
ATOM 1920 C C . ASP A 1 245 ? 2.061 -3.593 -19.320 1.00 91.38 245 ASP A C 1
ATOM 1922 O O . ASP A 1 245 ? 1.670 -2.591 -18.718 1.00 91.38 245 ASP A O 1
ATOM 1926 N N . ASP A 1 246 ? 2.886 -4.476 -18.755 1.00 90.38 246 ASP A N 1
ATOM 1927 C CA . ASP A 1 246 ? 3.363 -4.361 -17.374 1.00 90.38 246 ASP A CA 1
ATOM 1928 C C . ASP A 1 246 ? 4.206 -3.098 -17.150 1.00 90.38 246 ASP A C 1
ATOM 1930 O O . ASP A 1 246 ? 4.052 -2.402 -16.140 1.00 90.38 246 ASP A O 1
ATOM 1934 N N . SER A 1 247 ? 5.082 -2.769 -18.107 1.00 93.50 247 SER A N 1
ATOM 1935 C CA . SER A 1 247 ? 5.856 -1.528 -18.099 1.00 93.50 247 SER A CA 1
ATOM 1936 C C . SER A 1 247 ? 4.938 -0.309 -18.085 1.00 93.50 247 SER A C 1
ATOM 1938 O O . SER A 1 247 ? 5.131 0.593 -17.273 1.00 93.50 247 SER A O 1
ATOM 1940 N N . ILE A 1 248 ? 3.922 -0.274 -18.951 1.00 93.81 248 ILE A N 1
ATOM 1941 C CA . ILE A 1 248 ? 2.949 0.822 -19.008 1.00 93.81 248 ILE A CA 1
ATOM 1942 C C . ILE A 1 248 ? 2.220 0.950 -17.667 1.00 93.81 248 ILE A C 1
ATOM 1944 O O . ILE A 1 248 ? 2.204 2.041 -17.096 1.00 93.81 248 ILE A O 1
ATOM 1948 N N . HIS A 1 249 ? 1.683 -0.152 -17.137 1.00 92.38 249 HIS A N 1
ATOM 1949 C CA . HIS A 1 249 ? 0.929 -0.157 -15.883 1.00 92.38 249 HIS A CA 1
ATOM 1950 C C . HIS A 1 249 ? 1.740 0.386 -14.701 1.00 92.38 249 HIS A C 1
ATOM 1952 O O . HIS A 1 249 ? 1.234 1.211 -13.933 1.00 92.38 249 HIS A O 1
ATOM 1958 N N . LEU A 1 250 ? 3.003 -0.025 -14.566 1.00 94.31 250 LEU A N 1
ATOM 1959 C CA . LEU A 1 250 ? 3.862 0.453 -13.485 1.00 94.31 250 LEU A CA 1
ATOM 1960 C C . LEU A 1 250 ? 4.291 1.911 -13.694 1.00 94.31 250 LEU A C 1
ATOM 1962 O O . LEU A 1 250 ? 4.204 2.721 -12.767 1.00 94.31 250 LEU A O 1
ATOM 1966 N N . LEU A 1 251 ? 4.750 2.270 -14.896 1.00 94.06 251 LEU A N 1
ATOM 1967 C CA . LEU A 1 251 ? 5.314 3.595 -15.171 1.00 94.06 251 LEU A CA 1
ATOM 1968 C C . LEU A 1 251 ? 4.256 4.703 -15.138 1.00 94.06 251 LEU A C 1
ATOM 1970 O O . LEU A 1 251 ? 4.557 5.805 -14.676 1.00 94.06 251 LEU A O 1
ATOM 1974 N N . GLU A 1 252 ? 3.009 4.402 -15.514 1.00 93.19 252 GLU A N 1
ATOM 1975 C CA . GLU A 1 252 ? 1.871 5.320 -15.368 1.00 93.19 252 GLU A CA 1
ATOM 1976 C C . GLU A 1 252 ? 1.653 5.750 -13.906 1.00 93.19 252 GLU A C 1
ATOM 1978 O O . GLU A 1 252 ? 1.165 6.848 -13.640 1.00 93.19 252 GLU A O 1
ATOM 1983 N N . ARG A 1 253 ? 2.042 4.912 -12.935 1.00 93.69 253 ARG A N 1
ATOM 1984 C CA . ARG A 1 253 ? 1.915 5.202 -11.498 1.00 93.69 253 ARG A CA 1
ATOM 1985 C C . ARG A 1 253 ? 3.214 5.708 -10.883 1.00 93.69 253 ARG A C 1
ATOM 1987 O O . ARG A 1 253 ? 3.176 6.617 -10.055 1.00 93.69 253 ARG A O 1
ATOM 1994 N N . ALA A 1 254 ? 4.357 5.160 -11.286 1.00 94.00 254 ALA A N 1
ATOM 1995 C CA . ALA A 1 254 ? 5.655 5.469 -10.692 1.00 94.00 254 ALA A CA 1
ATOM 1996 C C . ALA A 1 254 ? 6.140 6.895 -11.008 1.00 94.00 254 ALA A C 1
ATOM 1998 O O . ALA A 1 254 ? 6.605 7.589 -10.099 1.00 94.00 254 ALA A O 1
ATOM 1999 N N . TYR A 1 255 ? 5.994 7.369 -12.255 1.00 93.00 255 TYR A N 1
ATOM 2000 C CA . TYR A 1 255 ? 6.406 8.733 -12.618 1.00 93.00 255 TYR A CA 1
ATOM 2001 C C . TYR A 1 255 ? 5.607 9.799 -11.854 1.00 93.00 255 TYR A C 1
ATOM 2003 O O . TYR A 1 255 ? 6.233 10.622 -11.173 1.00 93.00 255 TYR A O 1
ATOM 2011 N N . PRO A 1 256 ? 4.256 9.774 -11.858 1.00 92.12 256 PRO A N 1
ATOM 2012 C CA . PRO A 1 256 ? 3.494 10.748 -11.088 1.00 92.12 256 PRO A CA 1
ATOM 2013 C C . PRO A 1 256 ? 3.726 10.622 -9.576 1.00 92.12 256 PRO A C 1
ATOM 2015 O O . PRO A 1 256 ? 3.753 11.645 -8.893 1.00 92.12 256 PRO A O 1
ATOM 2018 N N . ALA A 1 257 ? 3.953 9.410 -9.043 1.00 92.69 257 ALA A N 1
ATOM 2019 C CA . ALA A 1 257 ? 4.307 9.205 -7.633 1.00 92.69 257 ALA A CA 1
ATOM 2020 C C . ALA A 1 257 ? 5.584 9.955 -7.243 1.00 92.69 257 ALA A C 1
ATOM 2022 O O . ALA A 1 257 ? 5.579 10.713 -6.271 1.00 92.69 257 ALA A O 1
ATOM 2023 N N . LEU A 1 258 ? 6.657 9.798 -8.023 1.00 92.56 258 LEU A N 1
ATOM 2024 C CA . LEU A 1 258 ? 7.923 10.478 -7.762 1.00 92.56 258 LEU A CA 1
ATOM 2025 C C . LEU A 1 258 ? 7.805 11.997 -7.941 1.00 92.56 258 LEU A C 1
ATOM 2027 O O . LEU A 1 258 ? 8.330 12.756 -7.128 1.00 92.56 258 LEU A O 1
ATOM 2031 N N . LEU A 1 259 ? 7.072 12.455 -8.959 1.00 90.81 259 LEU A N 1
ATOM 2032 C CA . LEU A 1 259 ? 6.806 13.879 -9.157 1.00 90.81 259 LEU A CA 1
ATOM 2033 C C . LEU A 1 259 ? 6.036 14.479 -7.969 1.00 90.81 259 LEU A C 1
ATOM 2035 O O . LEU A 1 259 ? 6.427 15.518 -7.436 1.00 90.81 259 LEU A O 1
ATOM 2039 N N . SER A 1 260 ? 4.975 13.807 -7.516 1.00 90.44 260 SER A N 1
ATOM 2040 C CA . SER A 1 260 ? 4.187 14.216 -6.349 1.00 90.44 260 SER A CA 1
ATOM 2041 C C . SER A 1 260 ? 5.029 14.230 -5.074 1.00 90.44 260 SER A C 1
ATOM 2043 O O . SER A 1 260 ? 4.889 15.141 -4.256 1.00 90.44 260 SER A O 1
ATOM 2045 N N . LEU A 1 261 ? 5.952 13.278 -4.918 1.00 92.06 261 LEU A N 1
ATOM 2046 C CA . LEU A 1 261 ? 6.880 13.239 -3.792 1.00 92.06 261 LEU A CA 1
ATOM 2047 C C . LEU A 1 261 ? 7.807 14.457 -3.806 1.00 92.06 261 LEU A C 1
ATOM 2049 O O . LEU A 1 261 ? 7.871 15.180 -2.816 1.00 92.06 261 LEU A O 1
ATOM 2053 N N . LEU A 1 262 ? 8.443 14.755 -4.944 1.00 89.81 262 LEU A N 1
ATOM 2054 C CA . LEU A 1 262 ? 9.301 15.934 -5.096 1.00 89.81 262 LEU A CA 1
ATOM 2055 C C . LEU A 1 262 ? 8.536 17.234 -4.816 1.00 89.81 262 LEU A C 1
ATOM 2057 O O . LEU A 1 262 ? 9.054 18.128 -4.143 1.00 89.81 262 LEU A O 1
ATOM 2061 N N . GLN A 1 263 ? 7.293 17.338 -5.294 1.00 88.38 263 GLN A N 1
ATOM 2062 C CA . GLN A 1 263 ? 6.421 18.476 -5.001 1.00 88.38 263 GLN A CA 1
ATOM 2063 C C . GLN A 1 263 ? 6.110 18.567 -3.504 1.00 88.38 263 GLN A C 1
ATOM 2065 O O . GLN A 1 263 ? 6.298 19.617 -2.907 1.00 88.38 263 GLN A O 1
ATOM 2070 N N . THR A 1 264 ? 5.687 17.477 -2.873 1.00 89.00 264 THR A N 1
ATOM 2071 C CA . THR A 1 264 ? 5.305 17.470 -1.452 1.00 89.00 264 THR A CA 1
ATOM 2072 C C . THR A 1 264 ? 6.504 17.761 -0.543 1.00 89.00 264 THR A C 1
ATOM 2074 O O . THR A 1 264 ? 6.390 18.477 0.450 1.00 89.00 264 THR A O 1
ATOM 2077 N N . SER A 1 265 ? 7.685 17.260 -0.900 1.00 86.31 265 SER A N 1
ATOM 2078 C CA . SER A 1 265 ? 8.906 17.410 -0.109 1.00 86.31 265 SER A CA 1
ATOM 2079 C C . SER A 1 265 ? 9.588 18.765 -0.282 1.00 86.31 265 SER A C 1
ATOM 2081 O O . SER A 1 265 ? 10.240 19.235 0.654 1.00 86.31 265 SER A O 1
ATOM 2083 N N . HIS A 1 266 ? 9.461 19.407 -1.446 1.00 80.62 266 HIS A N 1
ATOM 2084 C CA . HIS A 1 266 ? 10.245 20.601 -1.776 1.00 80.62 266 HIS A CA 1
ATOM 2085 C C . HIS A 1 266 ? 9.434 21.814 -2.213 1.00 80.62 266 HIS A C 1
ATOM 2087 O O . HIS A 1 266 ? 10.024 22.879 -2.334 1.00 80.62 266 HIS A O 1
ATOM 2093 N N . ARG A 1 267 ? 8.125 21.704 -2.446 1.00 69.69 267 ARG A N 1
ATOM 2094 C CA . ARG A 1 267 ? 7.297 22.822 -2.906 1.00 69.69 267 ARG A CA 1
ATOM 2095 C C . ARG A 1 267 ? 6.334 23.242 -1.803 1.00 69.69 267 ARG A C 1
ATOM 2097 O O . ARG A 1 267 ? 5.441 22.484 -1.441 1.00 69.69 267 ARG A O 1
ATOM 2104 N N . GLN A 1 268 ? 6.491 24.463 -1.300 1.00 63.78 268 GLN A N 1
ATOM 2105 C CA . GLN A 1 268 ? 5.418 25.126 -0.562 1.00 63.78 268 GLN A CA 1
ATOM 2106 C C . GLN A 1 268 ? 4.533 25.916 -1.540 1.00 63.78 268 GLN A C 1
ATOM 2108 O O . GLN A 1 268 ? 5.058 26.440 -2.526 1.00 63.78 268 GLN A O 1
ATOM 2113 N N . PRO A 1 269 ? 3.208 26.012 -1.311 1.00 58.00 269 PRO A N 1
ATOM 2114 C CA . PRO A 1 269 ? 2.287 26.697 -2.225 1.00 58.00 269 PRO A CA 1
ATOM 2115 C C . PRO A 1 269 ? 2.631 28.170 -2.508 1.00 58.00 269 PRO A C 1
ATOM 2117 O O . PRO A 1 269 ? 2.185 28.708 -3.516 1.00 58.00 269 PRO A O 1
ATOM 2120 N N . SER A 1 270 ? 3.414 28.814 -1.637 1.00 57.38 270 SER A N 1
ATOM 2121 C CA . SER A 1 270 ? 3.684 30.256 -1.640 1.00 57.38 270 SER A CA 1
ATOM 2122 C C . SER A 1 270 ? 5.135 30.657 -1.944 1.00 57.38 270 SER A C 1
ATOM 2124 O O . SER A 1 270 ? 5.437 31.846 -1.901 1.00 57.38 270 SER A O 1
ATOM 2126 N N . GLU A 1 271 ? 6.045 29.715 -2.216 1.00 59.34 271 GLU A N 1
ATOM 2127 C CA . GLU A 1 271 ? 7.459 30.033 -2.475 1.00 59.34 271 GLU A CA 1
ATOM 2128 C C . GLU A 1 271 ? 7.757 30.111 -3.978 1.00 59.34 271 GLU A C 1
ATOM 2130 O O . GLU A 1 271 ? 7.884 29.090 -4.660 1.00 59.34 271 GLU A O 1
ATOM 2135 N N . ASP A 1 272 ? 7.914 31.341 -4.470 1.00 55.25 272 ASP A N 1
ATOM 2136 C CA . ASP A 1 272 ? 8.626 31.642 -5.712 1.00 55.25 272 ASP A CA 1
ATOM 2137 C C . ASP A 1 272 ? 9.825 32.549 -5.361 1.00 55.25 272 ASP A C 1
ATOM 2139 O O . ASP A 1 272 ? 9.637 33.539 -4.644 1.00 55.25 272 ASP A O 1
ATOM 2143 N N . PRO A 1 273 ? 11.065 32.236 -5.790 1.00 64.94 273 PRO A N 1
ATOM 2144 C CA . PRO A 1 273 ? 11.452 31.226 -6.776 1.00 64.94 273 PRO A CA 1
ATOM 2145 C C . PRO A 1 273 ? 11.342 29.776 -6.283 1.00 64.94 273 PRO A C 1
ATOM 2147 O O . PRO A 1 273 ? 11.645 29.469 -5.129 1.00 64.94 273 PRO A O 1
ATOM 2150 N N . ARG A 1 274 ? 10.990 28.865 -7.204 1.00 67.69 274 ARG A N 1
ATOM 2151 C CA . ARG A 1 274 ? 11.012 27.406 -6.973 1.00 67.69 274 ARG A CA 1
ATOM 2152 C C . ARG A 1 274 ? 12.299 26.964 -6.254 1.00 67.69 274 ARG A C 1
ATOM 2154 O O . ARG A 1 274 ? 13.392 27.262 -6.749 1.00 67.69 274 ARG A O 1
ATOM 2161 N N . PRO A 1 275 ? 12.206 26.178 -5.164 1.00 79.44 275 PRO A N 1
ATOM 2162 C CA . PRO A 1 275 ? 13.389 25.745 -4.428 1.00 79.44 275 PRO A CA 1
ATOM 2163 C C . PRO A 1 275 ? 14.376 24.969 -5.306 1.00 79.44 275 PRO A C 1
ATOM 2165 O O . PRO A 1 275 ? 13.994 24.069 -6.057 1.00 79.44 275 PRO A O 1
ATOM 2168 N N . GLN A 1 276 ? 15.672 25.279 -5.190 1.00 83.38 276 GLN A N 1
ATOM 2169 C CA . GLN A 1 276 ? 16.732 24.652 -5.997 1.00 83.38 276 GLN A CA 1
ATOM 2170 C C . GLN A 1 276 ? 16.734 23.118 -5.888 1.00 83.38 276 GLN A C 1
ATOM 2172 O O . GLN A 1 276 ? 17.022 22.427 -6.865 1.00 83.38 276 GLN A O 1
ATOM 2177 N N . ALA A 1 277 ? 16.366 22.577 -4.721 1.00 84.31 277 ALA A N 1
ATOM 2178 C CA . ALA A 1 277 ? 16.233 21.139 -4.497 1.00 84.31 277 ALA A CA 1
ATOM 2179 C C . ALA A 1 277 ? 15.161 20.499 -5.397 1.00 84.31 277 ALA A C 1
ATOM 2181 O O . ALA A 1 277 ? 15.409 19.443 -5.975 1.00 84.31 277 ALA A O 1
ATOM 2182 N N . TYR A 1 278 ? 14.018 21.169 -5.588 1.00 86.75 278 TYR A N 1
ATOM 2183 C CA . TYR A 1 278 ? 12.964 20.713 -6.497 1.00 86.75 278 TYR A CA 1
ATOM 2184 C C . TYR A 1 278 ? 13.466 20.675 -7.944 1.00 86.75 278 TYR A C 1
ATOM 2186 O O . TYR A 1 278 ? 13.349 19.655 -8.617 1.00 86.75 278 TYR A O 1
ATOM 2194 N N . ILE A 1 279 ? 14.099 21.760 -8.407 1.00 88.00 279 ILE A N 1
ATOM 2195 C CA . ILE A 1 279 ? 14.647 21.847 -9.771 1.00 88.00 279 ILE A CA 1
ATOM 2196 C C . ILE A 1 279 ? 15.689 20.748 -10.003 1.00 88.00 279 ILE A C 1
ATOM 2198 O O . ILE A 1 279 ? 15.660 20.077 -11.035 1.00 88.00 279 ILE A O 1
ATOM 2202 N N . LYS A 1 280 ? 16.581 20.520 -9.033 1.00 90.25 280 LYS A N 1
ATOM 2203 C CA . LYS A 1 280 ? 17.582 19.450 -9.093 1.00 90.25 280 LYS A CA 1
ATOM 2204 C C . LYS A 1 280 ? 16.930 18.066 -9.178 1.00 90.25 280 LYS A C 1
ATOM 2206 O O . LYS A 1 280 ? 17.346 17.267 -10.014 1.00 90.25 280 LYS A O 1
ATOM 2211 N N . GLY A 1 281 ? 15.913 17.801 -8.356 1.00 88.88 281 GLY A N 1
ATOM 2212 C CA . GLY A 1 281 ? 15.178 16.533 -8.350 1.00 88.88 281 GLY A CA 1
ATOM 2213 C C . GLY A 1 281 ? 14.500 16.241 -9.689 1.00 88.88 281 GLY A C 1
ATOM 2214 O O . GLY A 1 281 ? 14.699 15.166 -10.251 1.00 88.88 281 GLY A O 1
ATOM 2215 N N . ILE A 1 282 ? 13.791 17.225 -10.250 1.00 90.25 282 ILE A N 1
ATOM 2216 C CA . ILE A 1 282 ? 13.155 17.114 -11.573 1.00 90.25 282 ILE A CA 1
ATOM 2217 C C . ILE A 1 282 ? 14.197 16.941 -12.681 1.00 90.25 282 ILE A C 1
ATOM 2219 O O . ILE A 1 282 ? 14.031 16.103 -13.562 1.00 90.25 282 ILE A O 1
ATOM 2223 N N . THR A 1 283 ? 15.301 17.688 -12.624 1.00 91.00 283 THR A N 1
ATOM 2224 C CA . THR A 1 283 ? 16.378 17.566 -13.618 1.00 91.00 283 THR A CA 1
ATOM 2225 C C . THR A 1 283 ? 16.989 16.164 -13.609 1.00 91.00 283 THR A C 1
ATOM 2227 O O . THR A 1 283 ? 17.233 15.611 -14.677 1.00 91.00 283 THR A O 1
ATOM 2230 N N . SER A 1 284 ? 17.208 15.578 -12.426 1.00 92.00 284 SER A N 1
ATOM 2231 C CA . SER A 1 284 ? 17.665 14.187 -12.286 1.00 92.00 284 SER A CA 1
ATOM 2232 C C . SER A 1 284 ? 16.621 13.201 -12.809 1.00 92.00 284 SER A C 1
ATOM 2234 O O . SER A 1 284 ? 16.965 12.326 -13.591 1.00 92.00 284 SER A O 1
ATOM 2236 N N . LEU A 1 285 ? 15.337 13.372 -12.477 1.00 92.00 285 LEU A N 1
ATOM 2237 C CA . LEU A 1 285 ? 14.269 12.515 -13.003 1.00 92.00 285 LEU A CA 1
ATOM 2238 C C . LEU A 1 285 ? 14.243 12.497 -14.541 1.00 92.00 285 LEU A C 1
ATOM 2240 O O . LEU A 1 285 ? 14.187 11.429 -15.154 1.00 92.00 285 LEU A O 1
ATOM 2244 N N . LEU A 1 286 ? 14.331 13.674 -15.163 1.00 91.56 286 LEU A N 1
ATOM 2245 C CA . LEU A 1 286 ? 14.365 13.802 -16.618 1.00 91.56 286 LEU A CA 1
ATOM 2246 C C . LEU A 1 286 ? 15.624 13.169 -17.216 1.00 91.56 286 LEU A C 1
ATOM 2248 O O . LEU A 1 286 ? 15.523 12.369 -18.143 1.00 91.56 286 LEU A O 1
ATOM 2252 N N . ARG A 1 287 ? 16.801 13.525 -16.692 1.00 92.56 287 ARG A N 1
ATOM 2253 C CA . ARG A 1 287 ? 18.099 13.115 -17.244 1.00 92.56 287 ARG A CA 1
ATOM 2254 C C . ARG A 1 287 ? 18.395 11.634 -17.036 1.00 92.56 287 ARG A C 1
ATOM 2256 O O . ARG A 1 287 ? 18.901 10.997 -17.952 1.00 92.56 287 ARG A O 1
ATOM 2263 N N . ASP A 1 288 ? 18.116 11.120 -15.845 1.00 92.19 288 ASP A N 1
ATOM 2264 C CA . ASP A 1 288 ? 18.601 9.811 -15.408 1.00 92.19 288 ASP A CA 1
ATOM 2265 C C . ASP A 1 288 ? 17.592 8.700 -15.720 1.00 92.19 288 ASP A C 1
ATOM 2267 O O . ASP A 1 288 ? 17.979 7.543 -15.868 1.00 92.19 288 ASP A O 1
ATOM 2271 N N . HIS A 1 289 ? 16.303 9.040 -15.854 1.00 91.81 289 HIS A N 1
ATOM 2272 C CA . HIS A 1 289 ? 15.245 8.053 -16.064 1.00 91.81 289 HIS A CA 1
ATOM 2273 C C . HIS A 1 289 ? 14.414 8.331 -17.313 1.00 91.81 289 HIS A C 1
ATOM 2275 O O . HIS A 1 289 ? 14.329 7.469 -18.181 1.00 91.81 289 HIS A O 1
ATOM 2281 N N . LEU A 1 290 ? 13.793 9.505 -17.435 1.00 90.88 290 LEU A N 1
ATOM 2282 C CA . LEU A 1 290 ? 12.772 9.726 -18.463 1.00 90.88 290 LEU A CA 1
ATOM 2283 C C . LEU A 1 290 ? 13.360 9.774 -19.883 1.00 90.88 290 LEU A C 1
ATOM 2285 O O . LEU A 1 290 ? 12.951 8.991 -20.739 1.00 90.88 290 LEU A O 1
ATOM 2289 N N . ILE A 1 291 ? 14.357 10.628 -20.128 1.00 90.75 291 ILE A N 1
ATOM 2290 C CA . ILE A 1 291 ? 15.009 10.746 -21.442 1.00 90.75 291 ILE A CA 1
ATOM 2291 C C . ILE A 1 291 ? 15.643 9.406 -21.870 1.00 90.75 291 ILE A C 1
ATOM 2293 O O . ILE A 1 291 ? 15.354 8.955 -22.981 1.00 90.75 291 ILE A O 1
ATOM 2297 N N . PRO A 1 292 ? 16.432 8.709 -21.021 1.00 90.50 292 PRO A N 1
ATOM 2298 C CA . PRO A 1 292 ? 16.956 7.387 -21.361 1.00 90.50 292 PRO A CA 1
ATOM 2299 C C . PRO A 1 292 ? 15.865 6.356 -21.669 1.00 90.50 292 PRO A C 1
ATOM 2301 O O . PRO A 1 292 ? 15.985 5.635 -22.657 1.00 90.50 292 PRO A O 1
ATOM 2304 N N . SER A 1 293 ? 14.781 6.315 -20.885 1.00 90.31 293 SER A N 1
ATOM 2305 C CA . SER A 1 293 ? 13.656 5.392 -21.116 1.00 90.31 293 SER A CA 1
ATOM 2306 C C . SER A 1 293 ? 12.964 5.659 -22.449 1.00 90.31 293 SER A C 1
ATOM 2308 O O . SER A 1 293 ? 12.623 4.728 -23.182 1.00 90.31 293 SER A O 1
ATOM 2310 N N . PHE A 1 294 ? 12.788 6.935 -22.800 1.00 89.69 294 PHE A N 1
ATOM 2311 C CA . PHE A 1 294 ? 12.210 7.323 -24.080 1.00 89.69 294 PHE A CA 1
ATOM 2312 C C . PHE A 1 294 ? 13.108 6.896 -25.243 1.00 89.69 294 PHE A C 1
ATOM 2314 O O . PHE A 1 294 ? 12.624 6.309 -26.207 1.00 89.69 294 PHE A O 1
ATOM 2321 N N . HIS A 1 295 ? 14.421 7.112 -25.143 1.00 87.50 295 HIS A N 1
ATOM 2322 C CA . HIS A 1 295 ? 15.354 6.645 -26.166 1.00 87.50 295 HIS A CA 1
ATOM 2323 C C . HIS A 1 295 ? 15.372 5.120 -26.284 1.00 87.50 295 HIS A C 1
ATOM 2325 O O . HIS A 1 295 ? 15.324 4.609 -27.400 1.00 87.50 295 HIS A O 1
ATOM 2331 N N . HIS A 1 296 ? 15.381 4.396 -25.163 1.00 85.69 296 HIS A N 1
ATOM 2332 C CA . HIS A 1 296 ? 15.352 2.930 -25.137 1.00 85.69 296 HIS A CA 1
ATOM 2333 C C . HIS A 1 296 ? 14.117 2.357 -25.845 1.00 85.69 296 HIS A C 1
ATOM 2335 O O . HIS A 1 296 ? 14.212 1.394 -26.597 1.00 85.69 296 HIS A O 1
ATOM 2341 N N . THR A 1 297 ? 12.960 2.987 -25.653 1.00 85.56 297 THR A N 1
ATOM 2342 C CA . THR A 1 297 ? 11.680 2.547 -26.235 1.00 85.56 297 THR A CA 1
ATOM 2343 C C . THR A 1 297 ? 11.454 3.028 -27.670 1.00 85.56 297 THR A C 1
ATOM 2345 O O . THR A 1 297 ? 10.566 2.515 -28.349 1.00 85.56 297 THR A O 1
ATOM 2348 N N . SER A 1 298 ? 12.275 3.972 -28.145 1.00 79.00 298 SER A N 1
ATOM 2349 C CA . SER A 1 298 ? 12.139 4.639 -29.450 1.00 79.00 298 SER A CA 1
ATOM 2350 C C . SER A 1 298 ? 13.323 4.402 -30.402 1.00 79.00 298 SER A C 1
ATOM 2352 O O . SER A 1 298 ? 13.395 5.041 -31.450 1.00 79.00 298 SER A O 1
ATOM 2354 N N . THR A 1 299 ? 14.283 3.536 -30.048 1.00 70.12 299 THR A N 1
ATOM 2355 C CA . THR A 1 299 ? 15.480 3.259 -30.867 1.00 70.12 299 THR A CA 1
ATOM 2356 C C . THR A 1 299 ? 15.543 1.785 -31.271 1.00 70.12 299 THR A C 1
ATOM 2358 O O . THR A 1 299 ? 15.213 0.892 -30.495 1.00 70.12 299 THR A O 1
ATOM 2361 N N . THR A 1 300 ? 15.983 1.522 -32.504 1.00 56.59 300 THR A N 1
ATOM 2362 C CA . THR A 1 300 ? 16.173 0.179 -33.073 1.00 56.59 300 THR A CA 1
ATOM 2363 C C . THR A 1 300 ? 17.157 -0.668 -32.272 1.00 56.59 300 THR A C 1
ATOM 2365 O O . THR A 1 300 ? 18.298 -0.269 -32.044 1.00 56.59 300 THR A O 1
ATOM 2368 N N . ASN A 1 301 ? 16.745 -1.894 -31.954 1.00 50.47 301 ASN A N 1
ATOM 2369 C CA . ASN A 1 301 ? 17.653 -2.967 -31.577 1.00 50.47 301 ASN A CA 1
ATOM 2370 C C . ASN A 1 301 ? 18.505 -3.324 -32.821 1.00 50.47 301 ASN A C 1
ATOM 2372 O O . ASN A 1 301 ? 17.923 -3.600 -33.870 1.00 50.47 301 ASN A O 1
ATOM 2376 N N . PRO A 1 302 ? 19.849 -3.332 -32.773 1.00 48.16 302 PRO A N 1
ATOM 2377 C CA . PRO A 1 302 ? 20.680 -3.605 -33.954 1.00 48.16 302 PRO A CA 1
ATOM 2378 C C . PRO A 1 302 ? 20.464 -5.006 -34.558 1.00 48.16 302 PRO A C 1
ATOM 2380 O O . PRO A 1 302 ? 20.822 -5.231 -35.709 1.00 48.16 302 PRO A O 1
ATOM 2383 N N . ALA A 1 303 ? 19.822 -5.928 -33.832 1.00 46.28 303 ALA A N 1
ATOM 2384 C CA . ALA A 1 303 ? 19.486 -7.267 -34.318 1.00 46.28 303 ALA A CA 1
ATOM 2385 C C . ALA A 1 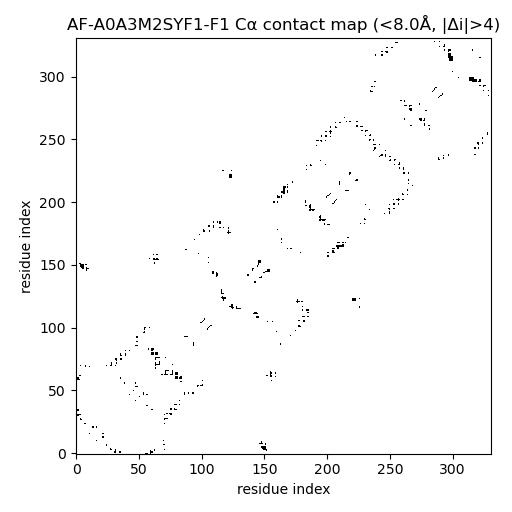303 ? 18.428 -7.295 -35.445 1.00 46.28 303 ALA A C 1
ATOM 2387 O O . ALA A 1 303 ? 18.337 -8.286 -36.161 1.00 46.28 303 ALA A O 1
ATOM 2388 N N . SER A 1 304 ? 17.635 -6.234 -35.636 1.00 43.72 304 SER A N 1
ATOM 2389 C CA . SER A 1 304 ? 16.666 -6.137 -36.744 1.00 43.72 304 SER A CA 1
ATOM 2390 C C . SER A 1 304 ? 17.198 -5.372 -37.964 1.00 43.72 304 SER A C 1
ATOM 2392 O O . SER A 1 304 ? 16.500 -5.260 -38.972 1.00 43.72 304 SER A O 1
ATOM 2394 N N . ALA A 1 305 ? 18.442 -4.881 -37.915 1.00 46.88 305 ALA A N 1
ATOM 2395 C CA . ALA A 1 305 ? 19.051 -4.094 -38.988 1.00 46.88 305 ALA A CA 1
ATOM 2396 C C . ALA A 1 305 ? 19.597 -4.934 -40.160 1.00 46.88 305 ALA A C 1
ATOM 2398 O O . ALA A 1 305 ? 19.932 -4.372 -41.201 1.00 46.88 305 ALA A O 1
ATOM 2399 N N . GLU A 1 306 ? 19.662 -6.265 -40.044 1.00 48.25 306 GLU A N 1
ATOM 2400 C CA . GLU A 1 306 ? 20.252 -7.117 -41.091 1.00 48.25 306 GLU A CA 1
ATOM 2401 C C . GLU A 1 306 ? 19.370 -7.298 -42.343 1.00 48.25 306 GLU A C 1
ATOM 2403 O O . GLU A 1 306 ? 19.846 -7.843 -43.335 1.00 48.25 306 GLU A O 1
ATOM 2408 N N . SER A 1 307 ? 18.113 -6.827 -42.358 1.00 46.25 307 SER A N 1
ATOM 2409 C CA . SER A 1 307 ? 17.179 -7.137 -43.462 1.00 46.25 307 SER A CA 1
ATOM 2410 C C . SER A 1 307 ? 16.580 -5.959 -44.238 1.00 46.25 307 SER A C 1
ATOM 2412 O O . SER A 1 307 ? 15.895 -6.203 -45.230 1.00 46.25 307 SER A O 1
ATOM 2414 N N . THR A 1 308 ? 16.872 -4.694 -43.912 1.00 45.41 308 THR A N 1
ATOM 2415 C CA . THR A 1 308 ? 16.323 -3.575 -44.711 1.00 45.41 308 THR A CA 1
ATOM 2416 C C . THR A 1 308 ? 17.250 -2.366 -44.757 1.00 45.41 308 THR A C 1
ATOM 2418 O O . THR A 1 308 ? 17.277 -1.528 -43.863 1.00 45.41 308 THR A O 1
ATOM 2421 N N . SER A 1 309 ? 17.986 -2.244 -45.860 1.00 46.72 309 SER A N 1
ATOM 2422 C CA . SER A 1 309 ? 18.925 -1.163 -46.185 1.00 46.72 309 SER A CA 1
ATOM 2423 C C . SER A 1 309 ? 18.263 0.171 -46.577 1.00 46.72 309 SER A C 1
ATOM 2425 O O . SER A 1 309 ? 18.886 0.986 -47.252 1.00 46.72 309 SER A O 1
ATOM 2427 N N . LEU A 1 310 ? 17.020 0.429 -46.157 1.00 46.25 310 LEU A N 1
ATOM 2428 C CA . LEU A 1 310 ? 16.244 1.622 -46.517 1.00 46.25 310 LEU A CA 1
ATOM 2429 C C . LEU A 1 310 ? 15.289 2.018 -45.373 1.00 46.25 310 LEU A C 1
ATOM 2431 O O . LEU A 1 310 ? 14.111 1.681 -45.397 1.00 46.25 310 LEU A O 1
ATOM 2435 N N . SER A 1 311 ? 15.787 2.727 -44.357 1.00 42.62 311 SER A N 1
ATOM 2436 C CA . SER A 1 311 ? 15.177 3.971 -43.846 1.00 42.62 311 SER A CA 1
ATOM 2437 C C . SER A 1 311 ? 15.747 4.387 -42.486 1.00 42.62 311 SER A C 1
ATOM 2439 O O . SER A 1 311 ? 15.768 3.629 -41.525 1.00 42.62 311 SER A O 1
ATOM 2441 N N . SER A 1 312 ? 16.176 5.645 -42.400 1.00 47.28 312 SER A N 1
ATOM 2442 C CA . SER A 1 312 ? 16.639 6.301 -41.173 1.00 47.28 312 SER A CA 1
ATOM 2443 C C . SER A 1 312 ? 15.473 6.945 -40.401 1.00 47.28 312 SER A C 1
ATOM 2445 O O . SER A 1 312 ? 15.630 8.027 -39.834 1.00 47.28 312 SER A O 1
ATOM 2447 N N . PHE A 1 313 ? 14.281 6.337 -40.434 1.00 54.03 313 PHE A N 1
ATOM 2448 C CA . PHE A 1 313 ? 13.132 6.818 -39.664 1.00 54.03 313 PHE A CA 1
ATOM 2449 C C . PHE A 1 313 ? 13.212 6.290 -38.231 1.00 54.03 313 PHE A C 1
ATOM 2451 O O . PHE A 1 313 ? 13.579 5.138 -38.007 1.00 54.03 313 PHE A O 1
ATOM 2458 N N . ALA A 1 314 ? 12.861 7.138 -37.261 1.00 58.75 314 ALA A N 1
ATOM 2459 C CA . ALA A 1 314 ? 12.669 6.703 -35.884 1.00 58.75 314 ALA A CA 1
ATOM 2460 C C . ALA A 1 314 ? 11.627 5.573 -35.866 1.00 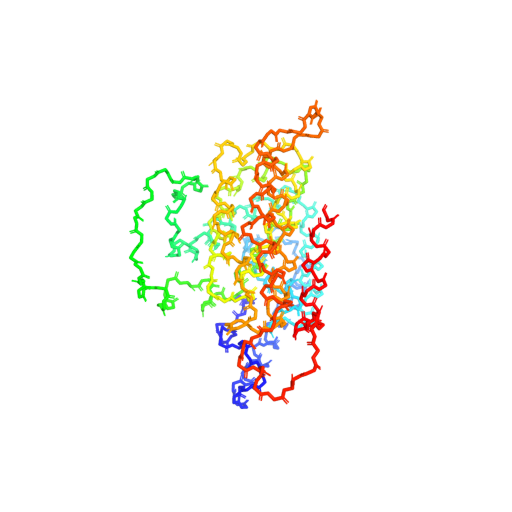58.75 314 ALA A C 1
ATOM 2462 O O . ALA A 1 314 ? 10.484 5.770 -36.282 1.00 58.75 314 ALA A O 1
ATOM 2463 N N . SER A 1 315 ? 12.045 4.383 -35.439 1.00 63.78 315 SER A N 1
ATOM 2464 C CA . SER A 1 315 ? 11.158 3.241 -35.245 1.00 63.78 315 SER A CA 1
ATOM 2465 C C . SER A 1 315 ? 10.729 3.219 -33.787 1.00 63.78 315 SER A C 1
ATOM 2467 O O . SER A 1 315 ? 11.573 3.256 -32.896 1.00 63.78 315 SER A O 1
ATOM 2469 N N . PHE A 1 316 ? 9.423 3.164 -33.548 1.00 76.38 316 PHE A N 1
ATOM 2470 C CA . PHE A 1 316 ? 8.841 3.082 -32.213 1.00 76.38 316 PHE A CA 1
ATOM 2471 C C . PHE A 1 316 ? 8.342 1.653 -31.998 1.00 76.38 316 PHE A C 1
ATOM 2473 O O . PHE A 1 316 ? 7.176 1.384 -32.284 1.00 76.38 316 PHE A O 1
ATOM 2480 N N . PRO A 1 317 ? 9.201 0.716 -31.552 1.00 81.75 317 PRO A N 1
ATOM 2481 C CA . PRO A 1 317 ? 8.781 -0.659 -31.293 1.00 81.75 317 PRO A CA 1
ATOM 2482 C C . PRO A 1 317 ? 7.713 -0.748 -30.193 1.00 81.75 317 PRO A C 1
ATOM 2484 O O . PRO A 1 317 ? 6.921 -1.682 -30.210 1.00 81.75 317 PRO A O 1
ATOM 2487 N N . TYR A 1 318 ? 7.662 0.240 -29.289 1.00 87.25 318 TYR A N 1
ATOM 2488 C CA . TYR A 1 318 ? 6.695 0.328 -28.190 1.00 87.25 318 TYR A CA 1
ATOM 2489 C C . TYR A 1 318 ? 5.961 1.680 -28.220 1.00 87.25 318 TYR A C 1
ATOM 2491 O O . TYR A 1 318 ? 6.181 2.537 -27.360 1.00 87.25 318 TYR A O 1
ATOM 2499 N N . PRO A 1 319 ? 5.114 1.937 -29.235 1.00 87.88 319 PRO A N 1
ATOM 2500 C CA . PRO A 1 319 ? 4.555 3.267 -29.481 1.00 87.88 319 PRO A CA 1
ATOM 2501 C C . PRO A 1 319 ? 3.631 3.740 -28.350 1.00 87.88 319 PRO A C 1
ATOM 2503 O O . PRO A 1 319 ? 3.564 4.941 -28.071 1.00 87.88 319 PRO A O 1
ATOM 2506 N N . ARG A 1 320 ? 2.944 2.815 -27.660 1.00 91.94 320 ARG A N 1
ATOM 2507 C CA . ARG A 1 320 ? 2.101 3.137 -26.498 1.00 91.94 320 ARG A CA 1
ATOM 2508 C C . ARG A 1 320 ? 2.958 3.635 -25.341 1.00 91.94 320 ARG A C 1
ATOM 2510 O O . ARG A 1 320 ? 2.670 4.690 -24.776 1.00 91.94 320 ARG A O 1
ATOM 2517 N N . LEU A 1 321 ? 4.038 2.919 -25.038 1.00 90.38 321 LEU A N 1
ATOM 2518 C CA . LEU A 1 321 ? 4.956 3.307 -23.977 1.00 90.38 321 LEU A CA 1
ATOM 2519 C C . LEU A 1 321 ? 5.704 4.611 -24.300 1.00 90.38 321 LEU A C 1
ATOM 2521 O O . LEU A 1 321 ? 5.784 5.490 -23.445 1.00 90.38 321 LEU A O 1
ATOM 2525 N N . SER A 1 322 ? 6.180 4.796 -25.535 1.00 89.69 322 SER A N 1
ATOM 2526 C CA . SER A 1 322 ? 6.795 6.059 -25.969 1.00 89.69 322 SER A CA 1
ATOM 2527 C C . SER A 1 322 ? 5.838 7.246 -25.808 1.00 89.69 322 SER A C 1
ATOM 2529 O O . SER A 1 322 ? 6.248 8.309 -25.344 1.00 89.69 322 SER A O 1
ATOM 2531 N N . THR A 1 323 ? 4.552 7.062 -26.131 1.00 90.38 323 THR A N 1
ATOM 2532 C CA . THR A 1 323 ? 3.515 8.093 -25.947 1.00 90.38 323 THR A CA 1
ATOM 2533 C C . THR A 1 323 ? 3.304 8.428 -24.469 1.00 90.38 323 THR A C 1
ATOM 2535 O O . THR A 1 3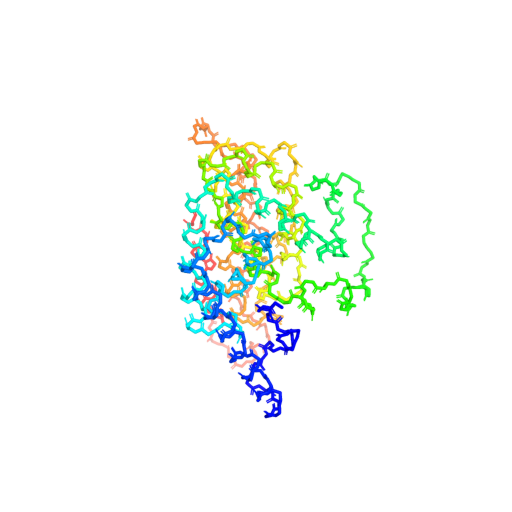23 ? 3.239 9.605 -24.113 1.00 90.38 323 THR A O 1
ATOM 2538 N N . LEU A 1 324 ? 3.249 7.415 -23.597 1.00 91.81 324 LEU A N 1
ATOM 2539 C CA . LEU A 1 324 ? 3.158 7.611 -22.149 1.00 91.81 324 LEU A CA 1
ATOM 2540 C C . LEU A 1 324 ? 4.345 8.425 -21.629 1.00 91.81 324 LEU A C 1
ATOM 2542 O O . LEU A 1 324 ? 4.146 9.397 -20.904 1.00 91.81 324 LEU A O 1
ATOM 2546 N N . LEU A 1 325 ? 5.570 8.062 -22.018 1.00 90.94 325 LEU A N 1
ATOM 2547 C CA . LEU A 1 325 ? 6.781 8.752 -21.571 1.00 90.94 325 LEU A CA 1
ATOM 2548 C C . LEU A 1 325 ? 6.798 10.216 -22.023 1.00 90.94 325 LEU A C 1
ATOM 2550 O O . LEU A 1 325 ? 7.120 11.086 -21.219 1.00 90.94 325 LEU A O 1
ATOM 2554 N N . LEU A 1 326 ? 6.381 10.509 -23.259 1.00 88.94 326 LEU A N 1
ATOM 2555 C CA . LEU A 1 326 ? 6.229 11.888 -23.737 1.00 88.94 326 LEU A CA 1
ATOM 2556 C C . LEU A 1 326 ? 5.218 12.680 -22.904 1.00 88.94 326 LEU A C 1
ATOM 2558 O O . LEU A 1 326 ? 5.498 13.821 -22.539 1.00 88.94 326 LEU A O 1
ATOM 2562 N N . ALA A 1 327 ? 4.075 12.084 -22.552 1.00 89.38 327 ALA A N 1
ATOM 2563 C CA . ALA A 1 327 ? 3.084 12.744 -21.704 1.00 89.38 327 ALA A CA 1
ATOM 2564 C C . ALA A 1 327 ? 3.662 13.126 -20.327 1.00 89.38 327 ALA A C 1
ATOM 2566 O O . ALA A 1 327 ? 3.350 14.198 -19.813 1.00 89.38 327 ALA A O 1
ATOM 2567 N N . GLN A 1 328 ? 4.562 12.306 -19.770 1.00 86.69 328 GLN A N 1
ATOM 2568 C CA . GLN A 1 328 ? 5.241 12.602 -18.502 1.00 86.69 328 GLN A CA 1
ATOM 2569 C C . GLN A 1 328 ? 6.280 13.737 -18.606 1.00 86.69 328 GLN A C 1
ATOM 2571 O O . GLN A 1 328 ? 6.583 14.360 -17.595 1.00 86.69 328 GLN A O 1
ATOM 2576 N N . ILE A 1 329 ? 6.820 14.043 -19.795 1.00 79.75 329 ILE A N 1
ATOM 2577 C CA . ILE A 1 329 ? 7.723 15.202 -19.997 1.00 79.75 329 ILE A CA 1
ATOM 2578 C C . ILE A 1 329 ? 6.960 16.521 -19.867 1.00 79.75 329 ILE A C 1
ATOM 2580 O O . ILE A 1 329 ? 7.521 17.527 -19.435 1.00 79.75 329 ILE A O 1
ATOM 2584 N N . HIS A 1 330 ? 5.695 16.520 -20.284 1.00 68.31 330 HIS A N 1
ATOM 2585 C CA . HIS A 1 330 ? 4.855 17.712 -20.339 1.00 68.31 330 HIS A CA 1
ATOM 2586 C C . HIS A 1 330 ? 4.087 18.003 -19.037 1.00 68.31 330 HIS A C 1
ATOM 2588 O O . HIS A 1 330 ? 3.481 19.072 -18.946 1.00 68.31 330 HIS A O 1
ATOM 2594 N N . ALA A 1 331 ? 4.091 17.078 -18.070 1.00 60.97 331 ALA A N 1
ATOM 2595 C CA . ALA A 1 331 ? 3.359 17.162 -16.800 1.00 60.97 331 ALA A CA 1
ATOM 2596 C C . ALA A 1 331 ? 4.108 17.955 -15.710 1.00 60.97 331 ALA A C 1
ATOM 2598 O O . ALA A 1 331 ? 3.434 18.673 -14.934 1.00 60.97 331 ALA A O 1
#

Foldseek 3Di:
DLAQFLLLLPCPPVPPDDPVSVVVLVVNLVVSLVVLVVVLVVCVVPPLLRDPPSLVSLLSLLLQCDPPRSSHDPNSNVSSVVSVVVVLVVVVRNLVSLLCCLVPPQQVQLVLVDDQQADLQQFGDPDRDDDPPDDVCLVPCSSRCCNRGRVSSLSSLLVSLQSDALVNVVSCLVCVSSNRSCLLSQCQRPDLVSNLSSLQSLQPRNLVSLQSNVPQSCVVRVCLVVVLVSLVVLLVQAPPPHDLVSNCSRNLRSLSSNLSSLCSNQPDPPDPPGDPSSVVSVVCCCPVRLVVRLCVQFQDDVVPVPPDPDDPDGHRPNVVVNVSSVVSVVD

Sequence (331 aa):
MALPSSVFAEAADLEDLPDGKKAALKDDRLKSTLAVSALASLSAVLPLWKAANAADIVTALASFTSAEDPWTGRQSHAESTEILRTFTTQDRYHWPVIEQILKERIRPLFAKTKNPAITAGGRKNFHPVPLPRFDASTLDPETKPWKFREVHTTTVFAWIISQYSPERRDELETHFPLLVPPLLALIDDETLSIKTRGCSLLLTTLLKPIRESNSDILKRTNLSSVFEDAVRPCLLSLPSITQEDDSIHLLERAYPALLSLLQTSHRQPSEDPRPQAYIKGITSLLRDHLIPSFHHTSTTNPASAESTSLSSFASFPYPRLSTLLLAQIHA

Mean predicted aligned error: 7.62 Å

Nearest PDB structures (foldseek):
  7ozs-assembly1_F  TM=4.094E-01  e=6.737E-01  Thermochaetoides thermophila DSM 1495
  1w9c-assembly1_B  TM=2.773E-01  e=2.200E-01  Homo sapiens
  6xr2-assembly2_E  TM=3.342E-01  e=2.645E+00  synthetic construct
  3sf4-assembly2_B  TM=1.908E-01  e=7.952E-01  Homo sapiens
  8e12-assembly1_C  TM=2.913E-01  e=3.122E+00  synthetic construct

pLDDT: mean 85.49, std 12.25, range [42.62, 97.0]

Solvent-accessible surface area (backbone atoms only — not comparable to full-atom values): 18365 Å² total; per-residue (Å²): 128,51,59,71,60,40,76,60,48,76,44,85,57,72,85,81,50,55,70,71,57,52,50,52,53,52,50,52,31,50,52,38,34,53,43,43,52,50,49,51,59,46,42,77,78,48,55,58,84,75,44,95,56,35,48,61,53,50,48,32,34,30,44,20,65,44,80,85,42,93,65,35,46,75,64,32,24,54,52,25,46,54,54,48,55,59,47,61,73,40,60,90,51,36,56,63,35,50,52,47,36,41,63,74,57,49,42,66,35,43,63,58,51,76,60,53,57,39,42,100,73,44,29,52,36,93,76,49,69,84,74,66,98,72,58,77,58,79,77,37,61,81,32,38,35,38,56,50,47,42,47,38,47,60,41,29,50,51,54,58,43,64,69,52,43,40,91,41,48,68,61,46,64,69,46,38,46,66,50,44,58,53,44,49,51,26,36,67,38,90,51,62,70,47,19,28,50,23,27,37,46,45,34,72,31,49,45,45,27,37,46,72,46,68,53,59,60,47,67,80,38,50,37,51,62,53,53,48,66,46,46,55,67,56,68,67,48,44,72,91,85,36,56,63,68,62,22,42,61,31,43,71,26,37,54,58,22,52,53,49,46,46,40,51,70,44,52,60,101,84,59,79,75,73,43,67,68,35,57,52,52,52,50,46,47,41,63,74,39,49,53,52,49,38,48,64,35,38,49,78,63,74,86,69,59,86,80,60,101,78,74,96,64,85,45,53,89,37,53,67,52,38,50,53,50,54,54,63,76,77,108

Radius of gyration: 22.03 Å; Cα contacts (8 Å, |Δi|>4): 386; chains: 1; bounding box: 54×60×67 Å